Protein AF-A0A3B0ZQN5-F1 (afdb_monomer_lite)

Organism: NCBI:txid652676

pLDDT: mean 80.41, std 14.8, range [33.31, 97.12]

Structure (mmCIF, N/CA/C/O backbone):
data_AF-A0A3B0ZQN5-F1
#
_entry.id   AF-A0A3B0ZQN5-F1
#
loop_
_atom_site.group_PDB
_atom_site.id
_atom_site.type_symbol
_atom_site.label_atom_id
_atom_site.label_alt_id
_atom_site.label_comp_id
_atom_site.label_asym_id
_atom_site.label_entity_id
_atom_site.label_seq_id
_atom_site.pdbx_PDB_ins_code
_atom_site.Cartn_x
_atom_site.Cartn_y
_atom_site.Cartn_z
_atom_site.occupancy
_atom_site.B_iso_or_equiv
_atom_site.auth_seq_id
_atom_site.auth_comp_id
_atom_site.auth_asym_id
_atom_site.auth_atom_id
_atom_site.pdbx_PDB_model_num
ATOM 1 N N . MET A 1 1 ? 55.550 -6.881 -17.709 1.00 43.12 1 MET A N 1
ATOM 2 C CA . MET A 1 1 ? 54.188 -6.331 -17.550 1.00 43.12 1 MET A CA 1
ATOM 3 C C . MET A 1 1 ? 53.700 -6.732 -16.160 1.00 43.12 1 MET A C 1
ATOM 5 O O . MET A 1 1 ? 53.125 -7.794 -15.996 1.00 43.12 1 MET A O 1
ATOM 9 N N . PHE A 1 2 ? 54.070 -5.964 -15.131 1.00 40.38 2 PHE A N 1
ATOM 10 C CA . PHE A 1 2 ? 53.712 -6.246 -13.736 1.00 40.38 2 PHE A CA 1
ATOM 11 C C . PHE A 1 2 ? 52.694 -5.197 -13.296 1.00 40.38 2 PHE A C 1
ATOM 13 O O . PHE A 1 2 ? 53.067 -4.094 -12.903 1.00 40.38 2 PHE A O 1
ATOM 20 N N . PHE A 1 3 ? 51.404 -5.517 -13.395 1.00 42.38 3 PHE A N 1
ATOM 21 C CA . PHE A 1 3 ? 50.399 -4.739 -12.680 1.00 42.38 3 PHE A CA 1
ATOM 22 C C . PHE A 1 3 ? 50.587 -5.014 -11.189 1.00 42.38 3 PHE A C 1
ATOM 24 O O . PHE A 1 3 ? 50.420 -6.138 -10.721 1.00 42.38 3 PHE A O 1
ATOM 31 N N . SER A 1 4 ? 51.015 -3.986 -10.458 1.00 45.53 4 SER A N 1
ATOM 32 C CA . SER A 1 4 ? 51.178 -4.027 -9.008 1.00 45.53 4 SER A CA 1
ATOM 33 C C . SER A 1 4 ? 49.881 -4.515 -8.353 1.00 45.53 4 SER A C 1
ATOM 35 O O . SER A 1 4 ? 48.811 -3.955 -8.594 1.00 45.53 4 SER A O 1
ATOM 37 N N . GLN A 1 5 ? 49.969 -5.546 -7.507 1.00 52.59 5 GLN A N 1
ATOM 38 C CA . GLN A 1 5 ? 48.838 -6.103 -6.746 1.00 52.59 5 GLN A CA 1
ATOM 39 C C . GLN A 1 5 ? 48.071 -5.024 -5.951 1.00 52.59 5 GLN A C 1
ATOM 41 O O . GLN A 1 5 ? 46.869 -5.152 -5.718 1.00 52.59 5 GLN A O 1
ATOM 46 N N . ASN A 1 6 ? 48.735 -3.910 -5.618 1.00 56.12 6 ASN A N 1
ATOM 47 C CA . ASN A 1 6 ? 48.130 -2.752 -4.959 1.00 56.12 6 ASN A CA 1
ATOM 48 C C . ASN A 1 6 ? 47.089 -2.013 -5.813 1.00 56.12 6 ASN A C 1
ATOM 50 O O . ASN A 1 6 ? 46.191 -1.380 -5.259 1.00 56.12 6 ASN A O 1
ATOM 54 N N . THR A 1 7 ? 47.190 -2.056 -7.142 1.00 55.53 7 THR A N 1
ATOM 55 C CA . THR A 1 7 ? 46.259 -1.348 -8.032 1.00 55.53 7 THR A CA 1
ATOM 56 C C . THR A 1 7 ? 44.950 -2.121 -8.170 1.00 55.53 7 THR A C 1
ATOM 58 O O . THR A 1 7 ? 43.877 -1.532 -8.074 1.00 55.53 7 THR A O 1
ATOM 61 N N . VAL A 1 8 ? 45.034 -3.450 -8.285 1.00 57.03 8 VAL A N 1
ATOM 62 C CA . VAL A 1 8 ? 43.869 -4.345 -8.379 1.00 57.03 8 VAL A CA 1
ATOM 63 C C . VAL A 1 8 ? 43.072 -4.337 -7.070 1.00 57.03 8 VAL A C 1
ATOM 65 O O . VAL A 1 8 ? 41.857 -4.157 -7.096 1.00 57.03 8 VAL A O 1
ATOM 68 N N . LEU A 1 9 ? 43.747 -4.409 -5.915 1.00 60.81 9 LEU A N 1
ATOM 69 C CA . LEU A 1 9 ? 43.092 -4.363 -4.601 1.00 60.81 9 LEU A CA 1
ATOM 70 C C . LEU A 1 9 ? 42.333 -3.041 -4.370 1.00 60.81 9 LEU A C 1
ATOM 72 O O . LEU A 1 9 ? 41.221 -3.040 -3.845 1.00 60.81 9 LEU A O 1
ATOM 76 N N . LYS A 1 10 ? 42.901 -1.909 -4.811 1.00 60.94 10 LYS A N 1
ATOM 77 C CA . LYS A 1 10 ? 42.256 -0.587 -4.712 1.00 60.94 10 LYS A CA 1
ATOM 78 C C . LYS A 1 10 ? 41.025 -0.454 -5.611 1.00 60.94 10 LYS A C 1
ATOM 80 O O . LYS A 1 10 ? 40.088 0.248 -5.234 1.00 60.94 10 LYS A O 1
ATOM 85 N N . ILE A 1 11 ? 41.019 -1.106 -6.774 1.00 65.50 11 ILE A N 1
ATOM 86 C CA . ILE A 1 11 ? 39.867 -1.123 -7.687 1.00 65.50 11 ILE A CA 1
ATOM 87 C C . ILE A 1 11 ? 38.734 -1.960 -7.082 1.00 65.50 11 ILE A C 1
ATOM 89 O O . ILE A 1 11 ? 37.617 -1.459 -6.965 1.00 65.50 11 ILE A O 1
ATOM 93 N N . TYR A 1 12 ? 39.031 -3.166 -6.585 1.00 64.19 12 TYR A N 1
ATOM 94 C CA . TYR A 1 12 ? 38.035 -4.011 -5.912 1.00 64.19 12 TYR A CA 1
ATOM 95 C C . TYR A 1 12 ? 37.434 -3.340 -4.672 1.00 64.19 12 TYR A C 1
ATOM 97 O O . TYR A 1 12 ? 36.221 -3.383 -4.481 1.00 64.19 12 TYR A O 1
ATOM 105 N N . LEU A 1 13 ? 38.246 -2.647 -3.865 1.00 67.38 13 LEU A N 1
ATOM 106 C CA . LEU A 1 13 ? 37.753 -1.912 -2.697 1.00 67.38 13 LEU A CA 1
ATOM 107 C C . LEU A 1 13 ? 36.774 -0.792 -3.095 1.00 67.38 13 LEU A C 1
ATOM 109 O O . LEU A 1 13 ? 35.737 -0.622 -2.456 1.00 67.38 13 LEU A O 1
ATOM 113 N N . LYS A 1 14 ? 37.064 -0.053 -4.174 1.00 63.69 14 LYS A N 1
ATOM 114 C CA . LYS A 1 14 ? 36.173 1.000 -4.685 1.00 63.69 14 LYS A CA 1
ATOM 115 C C . LYS A 1 14 ? 34.868 0.435 -5.247 1.00 63.69 14 LYS A C 1
ATOM 117 O O . LYS A 1 14 ? 33.814 0.996 -4.959 1.00 63.69 14 LYS A O 1
ATOM 122 N N . ILE A 1 15 ? 34.922 -0.675 -5.988 1.00 68.31 15 ILE A N 1
ATOM 123 C CA . ILE A 1 15 ? 33.726 -1.343 -6.529 1.00 68.31 15 ILE A CA 1
ATOM 124 C C . ILE A 1 15 ? 32.839 -1.860 -5.389 1.00 68.31 15 ILE A C 1
ATOM 126 O O . ILE A 1 15 ? 31.628 -1.641 -5.415 1.00 68.31 15 ILE A O 1
ATOM 130 N N . SER A 1 16 ? 33.425 -2.463 -4.350 1.00 64.06 16 SER A N 1
ATOM 131 C CA . SER A 1 16 ? 32.676 -2.923 -3.174 1.00 64.06 16 SER A CA 1
ATOM 132 C C . SER A 1 16 ? 32.018 -1.768 -2.414 1.00 64.06 16 SER A C 1
ATOM 134 O O . SER A 1 16 ? 30.848 -1.869 -2.061 1.00 64.06 16 SER A O 1
ATOM 136 N N . ILE A 1 17 ? 32.714 -0.641 -2.219 1.00 65.81 17 ILE A N 1
ATOM 137 C CA . ILE A 1 17 ? 32.149 0.537 -1.535 1.00 65.81 17 ILE A CA 1
ATOM 138 C C . ILE A 1 17 ? 30.995 1.152 -2.340 1.00 65.81 17 ILE A C 1
ATOM 140 O O . ILE A 1 17 ? 29.956 1.477 -1.769 1.00 65.81 17 ILE A O 1
ATOM 144 N N . VAL A 1 18 ? 31.137 1.269 -3.664 1.00 63.28 18 VAL A N 1
ATOM 145 C CA . VAL A 1 18 ? 30.076 1.792 -4.543 1.00 63.28 18 VAL A CA 1
ATOM 146 C C . VAL A 1 18 ? 28.876 0.842 -4.591 1.00 63.28 18 VAL A C 1
ATOM 148 O O . VAL A 1 18 ? 27.738 1.302 -4.543 1.00 63.28 18 VAL A O 1
ATOM 151 N N . SER A 1 19 ? 29.107 -0.473 -4.599 1.00 55.97 19 SER A N 1
ATOM 152 C CA . SER A 1 19 ? 28.039 -1.482 -4.559 1.00 55.97 19 SER A CA 1
ATOM 153 C C . SER A 1 19 ? 27.271 -1.445 -3.235 1.00 55.97 19 SER A C 1
ATOM 155 O O . SER A 1 19 ? 26.044 -1.501 -3.239 1.00 55.97 19 SER A O 1
ATOM 157 N N . ILE A 1 20 ? 27.970 -1.269 -2.106 1.00 60.72 20 ILE A N 1
ATOM 158 C CA . ILE A 1 20 ? 27.355 -1.108 -0.778 1.00 60.72 20 ILE A CA 1
ATOM 159 C C . ILE A 1 20 ? 26.566 0.208 -0.694 1.00 60.72 20 ILE A C 1
ATOM 161 O O . ILE A 1 20 ? 25.449 0.214 -0.184 1.00 60.72 20 ILE A O 1
ATOM 165 N N . LEU A 1 21 ? 27.088 1.311 -1.241 1.00 51.03 21 LEU A N 1
ATOM 166 C CA . LEU A 1 21 ? 26.374 2.594 -1.297 1.00 51.03 21 LEU A CA 1
ATOM 167 C C . LEU A 1 21 ? 25.129 2.538 -2.197 1.00 51.03 21 LEU A C 1
ATOM 169 O O . LEU A 1 21 ? 24.099 3.105 -1.842 1.00 51.03 21 LEU A O 1
ATOM 173 N N . LEU A 1 22 ? 25.179 1.819 -3.322 1.00 49.62 22 LEU A N 1
ATOM 174 C CA . LEU A 1 22 ? 24.021 1.601 -4.202 1.00 49.62 22 LEU A CA 1
ATOM 175 C C . LEU A 1 22 ? 22.976 0.657 -3.577 1.00 49.62 22 LEU A C 1
ATOM 177 O O . LEU A 1 22 ? 21.775 0.859 -3.770 1.00 49.62 22 LEU A O 1
ATOM 181 N N . LEU A 1 23 ? 23.411 -0.326 -2.781 1.00 46.91 23 LEU A N 1
ATOM 182 C CA . LEU A 1 23 ? 22.528 -1.169 -1.966 1.00 46.91 23 LEU A CA 1
ATOM 183 C C . LEU A 1 23 ? 21.839 -0.357 -0.855 1.00 46.91 23 LEU A C 1
ATOM 185 O O . LEU A 1 23 ? 20.637 -0.506 -0.653 1.00 46.91 23 LEU A O 1
ATOM 189 N N . MET A 1 24 ? 22.560 0.555 -0.195 1.00 43.19 24 MET A N 1
ATOM 190 C CA . MET A 1 24 ? 22.013 1.446 0.841 1.00 43.19 24 MET A CA 1
ATOM 191 C C . MET A 1 24 ? 21.061 2.512 0.269 1.00 43.19 24 MET A C 1
ATOM 193 O O . MET A 1 24 ? 20.048 2.834 0.884 1.00 43.19 24 MET A O 1
ATOM 197 N N . ALA A 1 25 ? 21.328 3.029 -0.936 1.00 36.59 25 ALA A N 1
ATOM 198 C CA . ALA A 1 25 ? 20.483 4.034 -1.591 1.00 36.59 25 ALA A CA 1
ATOM 199 C C . ALA A 1 25 ? 19.115 3.491 -2.058 1.00 36.59 25 ALA A C 1
ATOM 201 O O . ALA A 1 25 ? 18.240 4.264 -2.444 1.00 36.59 25 ALA A O 1
ATOM 202 N N . SER A 1 26 ? 18.905 2.172 -2.000 1.00 36.62 26 SER A N 1
ATOM 203 C CA . SER A 1 26 ? 17.643 1.527 -2.385 1.00 36.62 26 SER A CA 1
ATOM 204 C C . SER A 1 26 ? 16.565 1.552 -1.286 1.00 36.62 26 SER A C 1
ATOM 206 O O . SER A 1 26 ? 15.461 1.068 -1.525 1.00 36.62 26 SER A O 1
ATOM 208 N N . PHE A 1 27 ? 16.850 2.127 -0.108 1.00 38.12 27 PHE A N 1
ATOM 209 C CA . PHE A 1 27 ? 15.916 2.190 1.031 1.00 38.12 27 PHE A CA 1
ATOM 210 C C . PHE A 1 27 ? 15.142 3.510 1.168 1.00 38.12 27 PHE A C 1
ATOM 212 O O . PHE A 1 27 ? 14.376 3.684 2.111 1.00 38.12 27 PHE A O 1
ATOM 219 N N . SER A 1 28 ? 15.273 4.440 0.221 1.00 33.31 28 SER A N 1
ATOM 220 C CA . SER A 1 28 ? 14.533 5.707 0.258 1.00 33.31 28 SER A CA 1
ATOM 221 C C . SER A 1 28 ? 13.136 5.573 -0.368 1.00 33.31 28 SER A C 1
ATOM 223 O O . SER A 1 28 ? 12.839 6.118 -1.423 1.00 33.31 28 SER A O 1
ATOM 225 N N . ASN A 1 29 ? 12.259 4.831 0.303 1.00 42.41 29 ASN A N 1
ATOM 226 C CA . ASN A 1 29 ? 10.873 5.265 0.457 1.00 42.41 29 ASN A CA 1
ATOM 227 C C . ASN A 1 29 ? 10.776 5.658 1.929 1.00 42.41 29 ASN A C 1
ATOM 229 O O . ASN A 1 29 ? 10.459 4.818 2.768 1.00 42.41 29 ASN A O 1
ATOM 233 N N . ALA A 1 30 ? 11.185 6.889 2.250 1.00 44.41 30 ALA A N 1
ATOM 234 C CA . ALA A 1 30 ? 11.172 7.386 3.620 1.00 44.41 30 ALA A CA 1
ATOM 235 C C . ALA A 1 30 ? 9.722 7.407 4.110 1.00 44.41 30 ALA A C 1
ATOM 237 O O . ALA A 1 30 ? 8.916 8.259 3.743 1.00 44.41 30 ALA A O 1
ATOM 238 N N . ASN A 1 31 ? 9.374 6.384 4.873 1.00 60.84 31 ASN A N 1
ATOM 239 C CA . ASN A 1 31 ? 8.107 6.272 5.553 1.00 60.84 31 ASN A CA 1
ATOM 240 C C . ASN A 1 31 ? 8.275 7.101 6.834 1.00 60.84 31 ASN A C 1
ATOM 242 O O . ASN A 1 31 ? 8.694 6.542 7.842 1.00 60.84 31 ASN A O 1
ATOM 246 N N . GLU A 1 32 ? 8.030 8.421 6.800 1.00 67.50 32 GLU A N 1
ATOM 247 C CA . GLU A 1 32 ? 8.352 9.332 7.931 1.00 67.50 32 GLU A CA 1
ATOM 248 C C . GLU A 1 32 ? 7.641 8.942 9.244 1.00 67.50 32 GLU A C 1
ATOM 250 O O . GLU A 1 32 ? 7.997 9.392 10.327 1.00 67.50 32 GLU A O 1
ATOM 255 N N . CYS A 1 33 ? 6.647 8.052 9.188 1.00 74.31 33 CYS A N 1
ATOM 256 C CA . CYS A 1 33 ? 6.102 7.428 10.388 1.00 74.31 33 CYS A CA 1
ATOM 257 C C . CYS A 1 33 ? 7.109 6.562 11.146 1.00 74.31 33 CYS A C 1
ATOM 259 O O . CYS A 1 33 ? 7.104 6.571 12.373 1.00 74.31 33 CYS A O 1
ATOM 261 N N . LEU A 1 34 ? 7.956 5.806 10.439 1.00 71.19 34 LEU A N 1
ATOM 262 C CA . LEU A 1 34 ? 8.992 4.994 11.073 1.00 71.19 34 LEU A CA 1
ATOM 263 C C . LEU A 1 34 ? 10.038 5.868 11.764 1.00 71.19 34 LEU A C 1
ATOM 265 O O . LEU A 1 34 ? 10.639 5.397 12.714 1.00 71.19 34 LEU A O 1
ATOM 269 N N . ASP A 1 35 ? 10.193 7.135 11.372 1.00 77.81 35 ASP A N 1
ATOM 270 C CA . ASP A 1 35 ? 11.075 8.079 12.070 1.00 77.81 35 ASP A CA 1
ATOM 271 C C . ASP A 1 35 ? 10.490 8.543 13.419 1.00 77.81 35 ASP A C 1
ATOM 273 O O . ASP A 1 35 ? 11.224 8.978 14.306 1.00 77.81 35 ASP A O 1
ATOM 277 N N . LEU A 1 36 ? 9.167 8.436 13.603 1.00 81.75 36 LEU A N 1
ATOM 278 C CA . LEU A 1 36 ? 8.490 8.681 14.885 1.00 81.75 36 LEU A CA 1
ATOM 279 C C . LEU A 1 36 ? 8.435 7.441 15.783 1.00 81.75 36 LEU A C 1
ATOM 281 O O . LEU A 1 36 ? 8.027 7.533 16.945 1.00 81.75 36 LEU A O 1
ATOM 285 N N . LEU A 1 37 ? 8.815 6.284 15.246 1.00 84.94 37 LEU A N 1
ATOM 286 C CA . LEU A 1 37 ? 8.882 5.014 15.952 1.00 84.94 37 LEU A CA 1
ATOM 287 C C . LEU A 1 37 ? 10.358 4.608 16.115 1.00 84.94 37 LEU A C 1
ATOM 289 O O . LEU A 1 37 ? 11.229 5.092 15.398 1.00 84.94 37 LEU A O 1
ATOM 293 N N . PRO A 1 38 ? 10.697 3.732 17.070 1.00 86.06 38 PRO A N 1
ATOM 294 C CA . PRO A 1 38 ? 12.024 3.126 17.093 1.00 86.06 38 PRO A CA 1
ATOM 295 C C . PRO A 1 38 ? 12.345 2.412 15.771 1.00 86.06 38 PRO A C 1
ATOM 297 O O . PRO A 1 38 ? 11.465 1.800 15.166 1.00 86.06 38 PRO A O 1
ATOM 300 N N . TYR A 1 39 ? 13.606 2.439 15.339 1.00 83.38 39 TYR A N 1
ATOM 301 C CA . TYR A 1 39 ? 14.029 1.882 14.044 1.00 83.38 39 TYR A CA 1
ATOM 302 C C . TYR A 1 39 ? 13.803 0.365 13.905 1.00 83.38 39 TYR A C 1
ATOM 304 O O . TYR A 1 39 ? 13.710 -0.148 12.793 1.00 83.38 39 TYR A O 1
ATOM 312 N N . ASP A 1 40 ? 13.735 -0.359 15.022 1.00 85.19 40 ASP A N 1
ATOM 313 C CA . ASP A 1 40 ? 13.490 -1.802 15.097 1.00 85.19 40 ASP A CA 1
ATOM 314 C C . ASP A 1 40 ? 11.992 -2.148 15.158 1.00 85.19 40 ASP A C 1
ATOM 316 O O . ASP A 1 40 ? 11.622 -3.309 15.328 1.00 85.19 40 ASP A O 1
ATOM 320 N N . THR A 1 41 ? 11.121 -1.146 15.022 1.00 87.81 41 THR A N 1
ATOM 321 C CA . THR A 1 41 ? 9.675 -1.324 15.117 1.00 87.81 41 THR A CA 1
ATOM 322 C C . THR A 1 41 ? 9.129 -2.117 13.934 1.00 87.81 41 THR A C 1
ATOM 324 O O . THR A 1 41 ? 9.296 -1.739 12.774 1.00 87.81 41 THR A O 1
ATOM 327 N N . VAL A 1 42 ? 8.391 -3.185 14.231 1.00 88.31 42 VAL A N 1
ATOM 328 C CA . VAL A 1 42 ? 7.742 -4.046 13.232 1.00 88.31 42 VAL A CA 1
ATOM 329 C C . VAL A 1 42 ? 6.231 -4.073 13.417 1.00 88.31 42 VAL A C 1
ATOM 331 O O . VAL A 1 42 ? 5.728 -3.939 14.533 1.00 88.31 42 VAL A O 1
ATOM 334 N N . ALA A 1 43 ? 5.491 -4.243 12.319 1.00 87.88 43 ALA A N 1
ATOM 335 C CA . ALA A 1 43 ? 4.043 -4.416 12.376 1.00 87.88 43 ALA A CA 1
ATOM 336 C C . ALA A 1 43 ? 3.699 -5.702 13.146 1.00 87.88 43 ALA A C 1
ATOM 338 O O . ALA A 1 43 ? 4.220 -6.775 12.841 1.00 87.88 43 ALA A O 1
ATOM 339 N N . ASN A 1 44 ? 2.817 -5.592 14.138 1.00 88.88 44 ASN A N 1
ATOM 340 C CA . ASN A 1 44 ? 2.344 -6.710 14.942 1.00 88.88 44 ASN A CA 1
ATOM 341 C C . ASN A 1 44 ? 0.901 -7.055 14.542 1.00 88.88 44 ASN A C 1
ATOM 343 O O . ASN A 1 44 ? -0.059 -6.414 14.976 1.00 88.88 44 ASN A O 1
ATOM 347 N N . GLY A 1 45 ? 0.766 -8.070 13.688 1.00 84.50 45 GLY A N 1
ATOM 348 C CA . GLY A 1 45 ? -0.516 -8.526 13.156 1.00 84.50 45 GLY A CA 1
ATOM 349 C C . GLY A 1 45 ? -1.070 -7.647 12.031 1.00 84.50 45 GLY A C 1
ATOM 350 O O . GLY A 1 45 ? -0.378 -6.797 11.470 1.00 84.50 45 GLY A O 1
ATOM 351 N N . HIS A 1 46 ? -2.335 -7.883 11.687 1.00 82.88 46 HIS A N 1
ATOM 352 C CA . HIS A 1 46 ? -3.046 -7.156 10.635 1.00 82.88 46 HIS A CA 1
ATOM 353 C C . HIS A 1 46 ? -3.810 -5.948 11.183 1.00 82.88 46 HIS A C 1
ATOM 355 O O . HIS A 1 46 ? -4.087 -5.862 12.384 1.00 82.88 46 HIS A O 1
ATOM 361 N N . SER A 1 47 ? -4.218 -5.052 10.284 1.00 84.31 47 SER A N 1
ATOM 362 C CA . SER A 1 47 ? -5.098 -3.942 10.631 1.00 84.31 47 SER A CA 1
ATOM 363 C C . SER A 1 47 ? -6.416 -4.427 11.247 1.00 84.31 47 SER A C 1
ATOM 365 O O . SER A 1 47 ? -7.013 -5.392 10.763 1.00 84.31 47 SER A O 1
ATOM 367 N N . LYS A 1 48 ? -6.904 -3.718 12.263 1.00 85.31 48 LYS A N 1
ATOM 368 C CA . LYS A 1 48 ? -8.169 -3.999 12.959 1.00 85.31 48 LYS A CA 1
ATOM 369 C C . LYS A 1 48 ? -8.930 -2.719 13.255 1.00 85.31 48 LYS A C 1
ATOM 371 O O . LYS A 1 48 ? -8.343 -1.642 13.264 1.00 85.31 48 LYS A O 1
ATOM 376 N N . ILE A 1 49 ? -10.213 -2.831 13.570 1.00 86.12 49 ILE A N 1
ATOM 377 C CA . ILE A 1 49 ? -10.956 -1.693 14.110 1.00 86.12 49 ILE A CA 1
ATOM 378 C C . ILE A 1 49 ? -10.592 -1.501 15.577 1.00 86.12 49 ILE A C 1
ATOM 380 O O . ILE A 1 49 ? -10.566 -2.457 16.353 1.00 86.12 49 ILE A O 1
ATOM 384 N N . CYS A 1 50 ? -10.326 -0.261 15.967 1.00 86.69 50 CYS A N 1
ATOM 385 C CA . CYS A 1 50 ? -10.192 0.107 17.366 1.00 86.69 50 CYS A CA 1
ATOM 386 C C . CYS A 1 50 ? -10.888 1.436 17.664 1.00 86.69 50 CYS A C 1
ATOM 388 O O . CYS A 1 50 ? -11.168 2.232 16.765 1.00 86.69 50 CYS A O 1
ATOM 390 N N . GLN A 1 51 ? -11.180 1.657 18.942 1.00 89.06 51 GLN A N 1
ATOM 391 C CA . GLN A 1 51 ? -11.731 2.909 19.442 1.00 89.06 51 GLN A CA 1
ATOM 392 C C . GLN A 1 51 ? -10.626 3.758 20.066 1.00 89.06 51 GLN A C 1
ATOM 394 O O . GLN A 1 51 ? -9.724 3.229 20.717 1.00 89.06 51 GLN A O 1
ATOM 399 N N . SER A 1 52 ? -10.688 5.071 19.861 1.00 88.56 52 SER A N 1
ATOM 400 C CA . SER A 1 52 ? -9.797 6.018 20.527 1.00 88.56 52 SER A CA 1
ATOM 401 C C . SER A 1 52 ? -10.474 7.370 20.713 1.00 88.56 52 SER A C 1
ATOM 403 O O . SER A 1 52 ? -11.214 7.841 19.846 1.00 88.56 52 SER A O 1
ATOM 405 N N . SER A 1 53 ? -10.165 8.013 21.837 1.00 89.25 53 SER A N 1
ATOM 406 C CA . SER A 1 53 ? -10.608 9.360 22.193 1.00 89.25 53 SER A CA 1
ATOM 407 C C . SER A 1 53 ? -9.460 10.370 22.236 1.00 89.25 53 SER A C 1
ATOM 409 O O . SER A 1 53 ? -9.541 11.347 22.978 1.00 89.25 53 SER A O 1
ATOM 411 N N . PHE A 1 54 ? -8.382 10.163 21.464 1.00 86.44 54 PHE A N 1
ATOM 412 C CA . PHE A 1 54 ? -7.202 11.046 21.489 1.00 86.44 54 PHE A CA 1
ATOM 413 C C . PHE A 1 54 ? -7.524 12.525 21.196 1.00 86.44 54 PHE A C 1
ATOM 415 O O . PHE A 1 54 ? -6.785 13.413 21.606 1.00 86.44 54 PHE A O 1
ATOM 422 N N . ASN A 1 55 ? -8.624 12.793 20.487 1.00 85.00 55 ASN A N 1
ATOM 423 C CA . ASN A 1 55 ? -9.120 14.132 20.159 1.00 85.00 55 ASN A CA 1
ATOM 424 C C . ASN A 1 55 ? -10.293 14.584 21.055 1.00 85.00 55 ASN A C 1
ATOM 426 O O . ASN A 1 55 ? -11.018 15.506 20.692 1.00 85.00 55 ASN A O 1
ATOM 430 N N . GLY A 1 56 ? -10.526 13.910 22.185 1.00 84.62 56 GLY A N 1
ATOM 431 C CA . GLY A 1 56 ? -11.632 14.186 23.106 1.00 84.62 56 GLY A CA 1
ATOM 432 C C . GLY A 1 56 ? -12.978 13.566 22.712 1.00 84.62 56 GLY A C 1
ATOM 433 O O . GLY A 1 56 ? -13.925 13.651 23.488 1.00 84.62 56 GLY A O 1
ATOM 434 N N . MET A 1 57 ? -13.081 12.908 21.551 1.00 86.00 57 MET A N 1
ATOM 435 C CA . MET A 1 57 ? -14.294 12.213 21.106 1.00 86.00 57 MET A CA 1
ATOM 436 C C . MET A 1 57 ? -13.996 10.749 20.801 1.00 86.00 57 MET A C 1
ATOM 438 O O . MET A 1 57 ? -13.080 10.453 20.034 1.00 86.00 57 MET A O 1
ATOM 442 N N . ASN A 1 58 ? -14.800 9.831 21.339 1.00 86.69 58 ASN A N 1
ATOM 443 C CA . ASN A 1 58 ? -14.625 8.412 21.049 1.00 86.69 58 ASN A CA 1
ATOM 444 C C . ASN A 1 58 ? -15.025 8.105 19.596 1.00 86.69 58 ASN A C 1
ATOM 446 O O . ASN A 1 58 ? -16.193 8.225 19.228 1.00 86.69 58 ASN A O 1
ATOM 450 N N . ASN A 1 59 ? -14.050 7.738 18.766 1.00 86.19 59 ASN A N 1
ATOM 451 C CA . ASN A 1 59 ? -14.237 7.432 17.349 1.00 86.19 59 ASN A CA 1
ATOM 452 C C . ASN A 1 59 ? -13.672 6.046 17.020 1.00 86.19 59 ASN A C 1
ATOM 454 O O . ASN A 1 59 ? -12.742 5.577 17.677 1.00 86.19 59 ASN A O 1
ATOM 458 N N . HIS A 1 60 ? -14.198 5.429 15.960 1.00 86.06 60 HIS A N 1
ATOM 459 C CA . HIS A 1 60 ? -13.630 4.215 15.377 1.00 86.06 60 HIS A CA 1
ATOM 460 C C . HIS A 1 60 ? -12.552 4.560 14.348 1.00 86.06 60 HIS A C 1
ATOM 462 O O . HIS A 1 60 ? -12.715 5.476 13.536 1.00 86.06 60 HIS A O 1
ATOM 468 N N . TYR A 1 61 ? -11.471 3.790 14.374 1.00 88.00 61 TYR A N 1
ATOM 469 C CA . TYR A 1 61 ? -10.332 3.902 13.473 1.00 88.00 61 TYR A CA 1
ATOM 470 C C . TYR A 1 61 ? -9.979 2.522 12.922 1.00 88.00 61 TYR A C 1
ATOM 472 O O . TYR A 1 61 ? -10.203 1.511 13.588 1.00 88.00 61 TYR A O 1
ATOM 480 N N . SER A 1 62 ? -9.384 2.487 11.731 1.00 88.38 62 SER A N 1
ATOM 481 C CA . SER A 1 62 ? -8.549 1.355 11.331 1.00 88.38 62 SER A CA 1
ATOM 482 C C . SER A 1 62 ? -7.200 1.518 12.017 1.00 88.38 62 SER A C 1
ATOM 484 O O . SER A 1 62 ? -6.642 2.613 12.036 1.00 88.38 62 SER A O 1
ATOM 486 N N . CYS A 1 63 ? -6.708 0.465 12.650 1.00 89.81 63 CYS A N 1
ATOM 487 C CA . CYS A 1 63 ? -5.588 0.524 13.572 1.00 89.81 63 CYS A CA 1
ATOM 488 C C . CYS A 1 63 ? -4.569 -0.541 13.204 1.00 89.81 63 CYS A C 1
ATOM 490 O O . CYS A 1 63 ? -4.920 -1.714 13.072 1.00 89.81 63 CYS A O 1
ATOM 492 N N . GLN A 1 64 ? -3.312 -0.128 13.083 1.00 91.25 64 GLN A N 1
ATOM 493 C CA . GLN A 1 64 ? -2.177 -1.033 12.965 1.00 91.25 64 GLN A CA 1
ATOM 494 C C . GLN A 1 64 ? -1.371 -0.952 14.254 1.00 91.25 64 GLN A C 1
ATOM 496 O O . GLN A 1 64 ? -0.920 0.130 14.642 1.00 91.25 64 GLN A O 1
ATOM 501 N N . ASP A 1 65 ? -1.199 -2.099 14.904 1.00 92.25 65 ASP A N 1
ATOM 502 C CA . ASP A 1 65 ? -0.300 -2.211 16.043 1.00 92.25 65 ASP A CA 1
ATOM 503 C C . ASP A 1 65 ? 1.116 -2.516 15.530 1.00 92.25 65 ASP A C 1
ATOM 505 O O . ASP A 1 65 ? 1.302 -3.241 14.547 1.00 92.25 65 ASP A O 1
ATOM 509 N N . TYR A 1 66 ? 2.108 -1.948 16.201 1.00 92.38 66 TYR A N 1
ATOM 510 C CA . TYR A 1 66 ? 3.527 -2.193 15.995 1.00 92.38 66 TYR A CA 1
ATOM 511 C C . TYR A 1 66 ? 4.208 -2.476 17.329 1.00 92.38 66 TYR A C 1
ATOM 513 O O . TYR A 1 66 ? 3.687 -2.132 18.394 1.00 92.38 66 TYR A O 1
ATOM 521 N N . GLN A 1 67 ? 5.388 -3.082 17.272 1.00 92.00 67 GLN A N 1
ATOM 522 C CA . GLN A 1 67 ? 6.153 -3.447 18.453 1.00 92.00 67 GLN A CA 1
ATOM 523 C C . GLN A 1 67 ? 7.651 -3.207 18.250 1.00 92.00 67 GLN A C 1
ATOM 525 O O . GLN A 1 67 ? 8.189 -3.529 17.194 1.00 92.00 67 GLN A O 1
ATOM 530 N N . SER A 1 68 ? 8.294 -2.669 19.288 1.00 90.81 68 SER A N 1
ATOM 531 C CA . SER A 1 68 ? 9.749 -2.576 19.460 1.00 90.81 68 SER A CA 1
ATOM 532 C C . SER A 1 68 ? 10.061 -2.952 20.914 1.00 90.81 68 SER A C 1
ATOM 534 O O . SER A 1 68 ? 9.562 -2.323 21.856 1.00 90.81 68 SER A O 1
ATOM 536 N N . GLY A 1 69 ? 10.792 -4.054 21.105 1.00 88.19 69 GLY A N 1
ATOM 537 C CA . GLY A 1 69 ? 10.958 -4.696 22.415 1.00 88.19 69 GLY A CA 1
ATOM 538 C C . GLY A 1 69 ? 9.616 -4.980 23.112 1.00 88.19 69 GLY A C 1
ATOM 539 O O . GLY A 1 69 ? 8.710 -5.578 22.527 1.00 88.19 69 GLY A O 1
ATOM 540 N N . ASP A 1 70 ? 9.475 -4.508 24.354 1.00 86.38 70 ASP A N 1
ATOM 541 C CA . ASP A 1 70 ? 8.246 -4.626 25.160 1.00 86.38 70 ASP A CA 1
ATOM 542 C C . ASP A 1 70 ? 7.258 -3.465 24.951 1.00 86.38 70 ASP A C 1
ATOM 544 O O . ASP A 1 70 ? 6.164 -3.448 25.521 1.00 86.38 70 ASP A O 1
ATOM 548 N N . THR A 1 71 ? 7.630 -2.464 24.149 1.00 88.75 71 THR A N 1
ATOM 549 C CA . THR A 1 71 ? 6.772 -1.308 23.883 1.00 88.75 71 THR A CA 1
ATOM 550 C C . THR A 1 71 ? 5.915 -1.565 22.655 1.00 88.75 71 THR A C 1
ATOM 552 O O . THR A 1 71 ? 6.401 -1.987 21.603 1.00 88.75 71 THR A O 1
ATOM 555 N N . ARG A 1 72 ? 4.621 -1.265 22.775 1.00 94.56 72 ARG A N 1
ATOM 556 C CA . ARG A 1 72 ? 3.681 -1.328 21.658 1.00 94.56 72 ARG A CA 1
ATOM 557 C C . ARG A 1 72 ? 3.339 0.072 21.185 1.00 94.56 72 ARG A C 1
ATOM 559 O O . ARG A 1 72 ? 3.264 1.013 21.970 1.00 94.56 72 ARG A O 1
ATOM 566 N N . TYR A 1 73 ? 3.085 0.194 19.898 1.00 93.69 73 TYR A N 1
ATOM 567 C CA . TYR A 1 73 ? 2.642 1.424 19.266 1.00 93.69 73 TYR A CA 1
ATOM 568 C C . TYR A 1 73 ? 1.384 1.123 18.477 1.00 93.69 73 TYR A C 1
ATOM 570 O O . TYR A 1 73 ? 1.250 0.052 17.895 1.00 93.69 73 TYR A O 1
ATOM 578 N N . ARG A 1 74 ? 0.457 2.066 18.452 1.00 93.56 74 ARG A N 1
ATOM 579 C CA . ARG A 1 74 ? -0.775 1.969 17.691 1.00 93.56 74 ARG A CA 1
ATOM 580 C C . ARG A 1 74 ? -0.891 3.176 16.791 1.00 93.56 74 ARG A C 1
ATOM 582 O O . ARG A 1 74 ? -0.934 4.312 17.260 1.00 93.56 74 ARG A O 1
ATOM 589 N N . VAL A 1 75 ? -0.974 2.911 15.499 1.00 92.00 75 VAL A N 1
ATOM 590 C CA . VAL A 1 75 ? -1.210 3.933 14.487 1.00 92.00 75 VAL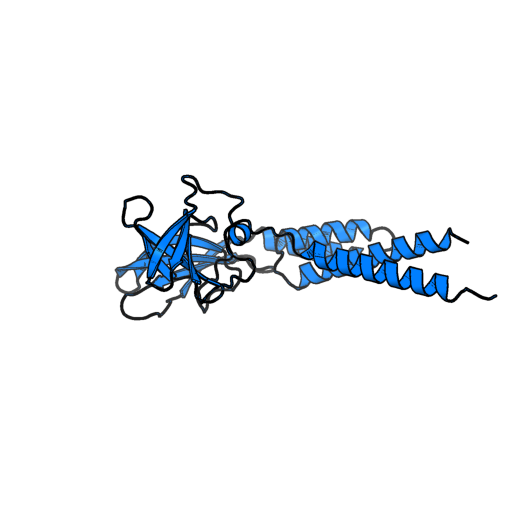 A CA 1
ATOM 591 C C . VAL A 1 75 ? -2.679 3.898 14.102 1.00 92.00 75 VAL A C 1
ATOM 593 O O . VAL A 1 75 ? -3.208 2.841 13.756 1.00 92.00 75 VAL A O 1
ATOM 596 N N . LEU A 1 76 ? -3.333 5.055 14.178 1.00 90.69 76 LEU A N 1
ATOM 597 C CA . LEU A 1 76 ? -4.751 5.224 13.887 1.00 90.69 76 LEU A CA 1
ATOM 598 C C . LEU A 1 76 ? -4.952 5.822 12.499 1.00 90.69 76 LEU A C 1
ATOM 600 O O . LEU A 1 76 ? -4.376 6.860 12.180 1.00 90.69 76 LEU A O 1
ATOM 604 N N . TYR A 1 7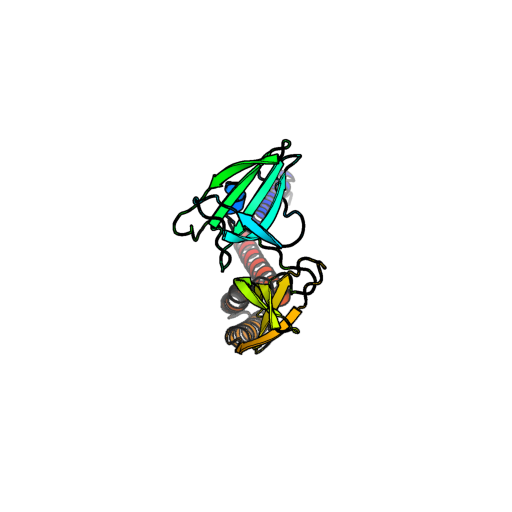7 ? -5.844 5.232 11.715 1.00 87.62 77 TYR A N 1
ATOM 605 C CA . TYR A 1 77 ? -6.236 5.678 10.383 1.00 87.62 77 TYR A CA 1
ATOM 606 C C . TYR A 1 77 ? -7.741 5.937 10.342 1.00 87.62 77 TYR A C 1
ATOM 608 O O . TYR A 1 77 ? -8.543 5.187 10.899 1.00 87.62 77 TYR A O 1
ATOM 616 N N . ARG A 1 78 ? -8.139 7.001 9.643 1.00 83.38 78 ARG A N 1
ATOM 617 C CA . ARG A 1 78 ? -9.546 7.353 9.398 1.00 83.38 78 ARG A CA 1
ATOM 618 C C . ARG A 1 78 ? -9.714 7.672 7.919 1.00 83.38 78 ARG A C 1
ATOM 620 O O . ARG A 1 78 ? -9.811 8.835 7.535 1.00 83.38 78 ARG A O 1
ATOM 627 N N . GLY A 1 79 ? -9.651 6.619 7.111 1.00 75.94 79 GLY A N 1
ATOM 628 C CA . GLY A 1 79 ? -9.586 6.697 5.655 1.00 75.94 79 GLY A CA 1
ATOM 629 C C . GLY A 1 79 ? -8.204 7.052 5.108 1.00 75.94 79 GLY A C 1
ATOM 630 O O . GLY A 1 79 ? -7.443 7.813 5.709 1.00 75.94 79 GLY A O 1
ATOM 631 N N . GLY A 1 80 ? -7.885 6.465 3.957 1.00 79.69 80 GLY A N 1
ATOM 632 C CA . GLY A 1 80 ? -6.576 6.566 3.322 1.00 79.69 80 GLY A CA 1
ATOM 633 C C . GLY A 1 80 ? -5.447 5.881 4.100 1.00 79.69 80 GLY A C 1
ATOM 634 O O . GLY A 1 80 ? -5.666 5.118 5.044 1.00 79.69 80 GLY A O 1
ATOM 635 N N . VAL A 1 81 ? -4.221 6.209 3.686 1.00 78.12 81 VAL A N 1
ATOM 636 C CA . VAL A 1 81 ? -2.949 5.705 4.242 1.00 78.12 81 VAL A CA 1
ATOM 637 C C . VAL A 1 81 ? -2.249 6.709 5.165 1.00 78.12 81 VAL A C 1
ATOM 639 O O . VAL A 1 81 ? -1.122 6.478 5.591 1.00 78.12 81 VAL A O 1
ATOM 642 N N . ILE A 1 82 ? -2.894 7.845 5.450 1.00 85.31 82 ILE A N 1
ATOM 643 C CA . ILE A 1 82 ? -2.331 8.915 6.279 1.00 85.31 82 ILE A CA 1
ATOM 644 C C . ILE A 1 82 ? -2.792 8.699 7.725 1.00 85.31 82 ILE A C 1
ATOM 646 O O . ILE A 1 82 ? -4.003 8.765 7.985 1.00 85.31 82 ILE A O 1
ATOM 650 N N . PRO A 1 83 ? -1.870 8.481 8.675 1.00 88.25 83 PRO A N 1
ATOM 651 C CA . PRO A 1 83 ? -2.183 8.396 10.088 1.00 88.25 83 PRO A CA 1
ATOM 652 C C . PRO A 1 83 ? -2.864 9.660 10.608 1.00 88.25 83 PRO A C 1
ATOM 654 O O . PRO A 1 83 ? -2.528 10.788 10.243 1.00 88.25 83 PRO A O 1
ATOM 657 N N . LYS A 1 84 ? -3.818 9.460 11.510 1.00 89.12 84 LYS A N 1
ATOM 658 C CA . LYS A 1 84 ? -4.483 10.508 12.291 1.00 89.12 84 LYS A CA 1
ATOM 659 C C . LYS A 1 84 ? -3.872 10.667 13.670 1.00 89.12 84 LYS A C 1
ATOM 661 O O . LYS A 1 84 ? -3.889 11.770 14.205 1.00 89.12 84 LYS A O 1
ATOM 666 N N . ALA A 1 85 ? -3.335 9.584 14.221 1.00 91.06 85 ALA A N 1
ATOM 667 C CA . ALA A 1 85 ? -2.562 9.625 15.447 1.00 91.06 85 ALA A CA 1
ATOM 668 C C . ALA A 1 85 ? -1.609 8.434 15.551 1.00 91.06 85 ALA A C 1
ATOM 670 O O . ALA A 1 85 ? -1.846 7.378 14.959 1.00 91.06 85 ALA A O 1
ATOM 671 N N . ILE A 1 86 ? -0.564 8.612 16.352 1.00 91.94 86 ILE A N 1
ATOM 672 C CA . ILE A 1 86 ? 0.332 7.556 16.812 1.00 91.94 86 ILE A CA 1
ATOM 673 C C . ILE A 1 86 ? 0.309 7.575 18.333 1.00 91.94 86 ILE A C 1
ATOM 675 O O . ILE A 1 86 ? 0.590 8.600 18.957 1.00 91.94 86 ILE A O 1
ATOM 679 N N . ILE A 1 87 ? -0.031 6.436 18.918 1.00 93.31 87 ILE A N 1
ATOM 680 C CA . ILE A 1 87 ? -0.154 6.244 20.357 1.00 93.31 87 ILE A CA 1
ATOM 681 C C . ILE A 1 87 ? 0.888 5.218 20.782 1.00 93.31 87 ILE A C 1
ATOM 683 O O . ILE A 1 87 ? 0.963 4.129 20.219 1.00 93.31 87 ILE A O 1
ATOM 687 N N . LYS A 1 88 ? 1.688 5.550 21.786 1.00 94.00 88 LYS A N 1
ATOM 688 C CA . LYS A 1 88 ? 2.530 4.594 22.496 1.00 94.00 88 LYS A CA 1
ATOM 689 C C . LYS A 1 88 ? 1.695 3.926 23.582 1.00 94.00 88 LYS A C 1
ATOM 691 O O . LYS A 1 88 ? 1.046 4.610 24.367 1.00 94.00 88 LYS A O 1
ATOM 696 N N . ILE A 1 89 ? 1.736 2.605 23.632 1.00 93.38 89 ILE A N 1
ATOM 697 C CA . ILE A 1 89 ? 1.123 1.787 24.674 1.00 93.38 89 ILE A CA 1
ATOM 698 C C . ILE A 1 89 ? 2.269 1.230 25.519 1.00 93.38 89 ILE A C 1
ATOM 700 O O . ILE A 1 89 ? 3.030 0.365 25.074 1.00 93.38 89 ILE A O 1
ATOM 704 N N . ASN A 1 90 ? 2.417 1.770 26.726 1.00 88.00 90 ASN A N 1
ATOM 705 C CA . ASN A 1 90 ? 3.456 1.361 27.665 1.00 88.00 90 ASN A CA 1
ATOM 706 C C . ASN A 1 90 ? 3.183 -0.064 28.208 1.00 88.00 90 ASN A C 1
ATOM 708 O O . ASN A 1 90 ? 2.067 -0.578 28.072 1.00 88.00 90 ASN A O 1
ATOM 712 N N . PRO A 1 91 ? 4.174 -0.723 28.841 1.00 88.31 91 PRO A N 1
ATOM 713 C CA . PRO A 1 91 ? 4.002 -2.068 29.404 1.00 88.31 91 PRO A CA 1
ATOM 714 C C . PRO A 1 91 ? 2.889 -2.180 30.459 1.00 88.31 91 PRO A C 1
ATOM 716 O O . PRO A 1 91 ? 2.273 -3.232 30.601 1.00 88.31 91 PRO A O 1
ATOM 719 N N . ASP A 1 92 ? 2.589 -1.087 31.162 1.00 90.31 92 ASP A N 1
ATOM 720 C CA . ASP A 1 92 ? 1.483 -0.970 32.122 1.00 90.31 92 ASP A CA 1
ATOM 721 C C . ASP A 1 92 ? 0.110 -0.729 31.457 1.00 90.31 92 ASP A C 1
ATOM 723 O O . ASP A 1 92 ? -0.888 -0.523 32.145 1.00 90.31 92 ASP A O 1
ATOM 727 N N . ASN A 1 93 ? 0.048 -0.776 30.122 1.00 88.00 93 ASN A N 1
ATOM 728 C CA . ASN A 1 93 ? -1.099 -0.433 29.279 1.00 88.00 93 ASN A CA 1
ATOM 729 C C . ASN A 1 93 ? -1.543 1.035 29.347 1.00 88.00 93 ASN A C 1
ATOM 731 O O . ASN A 1 93 ? -2.603 1.362 28.812 1.00 88.00 93 ASN A O 1
ATOM 735 N N . SER A 1 94 ? -0.751 1.933 29.941 1.00 89.75 94 SER A N 1
ATOM 736 C CA . SER A 1 94 ? -1.013 3.364 29.808 1.00 89.75 94 SER A CA 1
ATOM 737 C C . SER A 1 94 ? -0.768 3.819 28.367 1.00 89.75 94 SER A C 1
ATOM 739 O O . SER A 1 94 ? 0.189 3.397 27.707 1.00 89.75 94 SER A O 1
ATOM 741 N N . GLU A 1 95 ? -1.655 4.677 27.867 1.00 91.44 95 GLU A N 1
ATOM 742 C CA . GLU A 1 95 ? -1.571 5.235 26.520 1.00 91.44 95 GLU A CA 1
ATOM 743 C C . GLU A 1 95 ? -0.964 6.642 26.559 1.00 91.44 95 GLU A C 1
ATOM 745 O O . GLU A 1 95 ? -1.378 7.499 27.339 1.00 91.44 95 GLU A O 1
ATOM 750 N N . GLN A 1 96 ? 0.006 6.895 25.682 1.00 92.12 96 GLN A N 1
ATOM 751 C CA . GLN A 1 96 ? 0.630 8.199 25.487 1.00 92.12 96 GLN A CA 1
ATOM 752 C C . GLN A 1 96 ? 0.530 8.598 24.015 1.00 92.12 96 GLN A C 1
ATOM 754 O O . GLN A 1 96 ? 1.010 7.892 23.130 1.00 92.12 96 GLN A O 1
ATOM 759 N N . LEU A 1 97 ? -0.049 9.766 23.742 1.00 91.38 97 LEU A N 1
ATOM 760 C CA . LEU A 1 97 ? -0.080 10.326 22.396 1.00 91.38 97 LEU A CA 1
ATOM 761 C C . LEU A 1 97 ? 1.325 10.798 21.988 1.00 91.38 97 LEU A C 1
ATOM 763 O O . LEU A 1 97 ? 1.898 11.661 22.650 1.00 91.38 97 LEU A O 1
ATOM 767 N N . LEU A 1 98 ? 1.867 10.247 20.901 1.00 89.25 98 LEU A N 1
ATOM 768 C CA . LEU A 1 98 ? 3.142 10.683 20.319 1.00 89.25 98 LEU A CA 1
ATOM 769 C C . LEU A 1 98 ? 2.936 11.731 19.229 1.00 89.25 98 LEU A C 1
ATOM 771 O O . LEU A 1 98 ? 3.703 12.682 19.119 1.00 89.25 98 LEU A O 1
ATOM 775 N N . SER A 1 99 ? 1.905 11.543 18.408 1.00 87.88 99 SER A N 1
ATOM 776 C CA . SER A 1 99 ? 1.615 12.419 17.279 1.00 87.88 99 SER A CA 1
ATOM 777 C C . SER A 1 99 ? 0.124 12.419 16.972 1.00 87.88 99 SER A C 1
ATOM 779 O O . SER A 1 99 ? -0.521 11.375 17.041 1.00 87.88 99 SER A O 1
ATOM 781 N N . ALA A 1 100 ? -0.415 13.588 16.628 1.00 87.19 100 ALA A N 1
ATOM 782 C CA . ALA A 1 100 ? -1.778 13.785 16.138 1.00 87.19 100 ALA A CA 1
ATOM 783 C C . ALA A 1 100 ? -1.798 14.968 15.158 1.00 87.19 100 ALA A C 1
ATOM 785 O O . ALA A 1 100 ? -2.166 16.083 15.541 1.00 87.19 100 ALA A O 1
ATOM 786 N N . PRO A 1 101 ? -1.363 14.778 13.901 1.00 75.94 101 PRO A N 1
ATOM 787 C CA . PRO A 1 101 ? -1.422 15.845 12.916 1.00 75.94 101 PRO A CA 1
ATOM 788 C C . PRO A 1 101 ? -2.898 16.178 12.650 1.00 75.94 101 PRO A C 1
ATOM 790 O O . PRO A 1 101 ? -3.611 15.411 12.003 1.00 75.94 101 PRO A O 1
ATOM 793 N N . LEU A 1 102 ? -3.369 17.322 13.161 1.00 60.50 102 LEU A N 1
ATOM 794 C CA . LEU A 1 102 ? -4.779 17.755 13.130 1.00 60.50 102 LEU A CA 1
ATOM 795 C C . LEU A 1 102 ? -5.399 17.753 11.719 1.00 60.50 102 LEU A C 1
ATOM 797 O O . LEU A 1 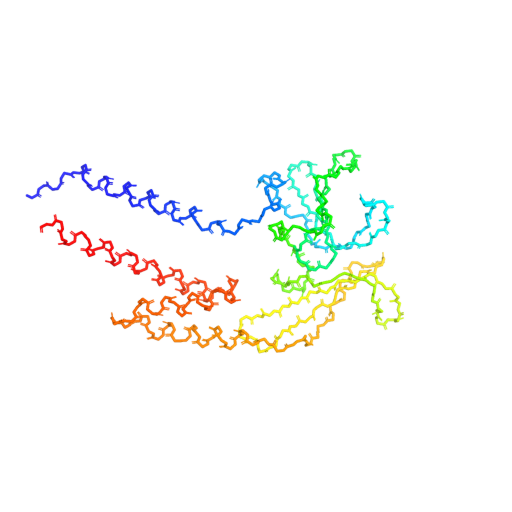102 ? -6.607 17.574 11.582 1.00 60.50 102 LEU A O 1
ATOM 801 N N . PHE A 1 103 ? -4.575 17.885 10.674 1.00 57.94 103 PHE A N 1
ATOM 802 C CA . PHE A 1 103 ? -4.992 17.859 9.266 1.00 57.94 103 PHE A CA 1
ATOM 803 C C . PHE A 1 103 ? -4.424 16.671 8.470 1.00 57.94 103 PHE A C 1
ATOM 805 O O . PHE A 1 103 ? -4.636 16.571 7.263 1.00 57.94 103 PHE A O 1
ATOM 812 N N . GLY A 1 104 ? -3.757 15.729 9.143 1.00 62.34 104 GLY A N 1
ATOM 813 C CA . GLY A 1 104 ? -2.903 14.733 8.503 1.00 62.34 104 GLY A CA 1
ATOM 814 C C . GLY A 1 104 ? -1.596 15.353 8.005 1.00 62.34 104 GLY A C 1
ATOM 815 O O . GLY A 1 104 ? -1.559 16.494 7.553 1.00 62.34 104 GLY A O 1
ATOM 816 N N . ASP A 1 105 ? -0.515 14.591 8.096 1.00 73.31 105 ASP A N 1
ATOM 817 C CA . ASP A 1 105 ? 0.755 14.938 7.472 1.00 73.31 105 ASP A CA 1
ATOM 818 C C . ASP A 1 105 ? 0.990 13.941 6.335 1.00 73.31 105 ASP A C 1
ATOM 820 O O . ASP A 1 105 ? 1.128 12.745 6.566 1.00 73.31 105 ASP A O 1
ATOM 824 N N . LEU A 1 106 ? 0.960 14.429 5.091 1.00 67.31 106 LEU A N 1
ATOM 825 C CA . LEU A 1 106 ? 1.071 13.602 3.881 1.00 67.31 106 LEU A CA 1
ATOM 826 C C . LEU A 1 106 ? 2.402 12.853 3.770 1.00 67.31 106 LEU A C 1
ATOM 828 O O . LEU A 1 106 ? 2.490 11.881 3.005 1.00 67.31 106 LEU A O 1
ATOM 832 N N . ARG A 1 107 ? 3.420 13.333 4.484 1.00 70.12 107 ARG A N 1
ATOM 833 C CA . ARG A 1 107 ? 4.740 12.710 4.551 1.00 70.12 107 ARG A CA 1
ATOM 834 C C . ARG A 1 107 ? 4.761 11.560 5.553 1.00 70.12 107 ARG A C 1
ATOM 836 O O . ARG A 1 107 ? 5.429 10.550 5.348 1.00 70.12 107 ARG A O 1
ATOM 843 N N . LEU A 1 108 ? 3.925 11.674 6.576 1.00 74.25 108 LEU A N 1
ATOM 844 C CA . LEU A 1 108 ? 3.697 10.675 7.600 1.00 74.25 108 LEU A CA 1
ATOM 845 C C . LEU A 1 108 ? 2.830 9.565 7.002 1.00 74.25 108 LEU A C 1
ATOM 847 O O . LEU A 1 108 ? 1.607 9.631 6.951 1.00 74.25 108 LEU A O 1
ATOM 851 N N . ARG A 1 109 ? 3.488 8.539 6.481 1.00 76.19 109 ARG A N 1
ATOM 852 C CA . ARG A 1 109 ? 2.866 7.304 6.000 1.00 76.19 109 ARG A CA 1
ATOM 853 C C . ARG A 1 109 ? 3.437 6.173 6.837 1.00 76.19 109 ARG A C 1
ATOM 855 O O . ARG A 1 109 ? 4.625 6.209 7.141 1.00 76.19 109 ARG A O 1
ATOM 862 N N . CYS A 1 110 ? 2.616 5.212 7.250 1.00 78.31 110 CYS A N 1
ATOM 863 C CA . CYS A 1 110 ? 3.110 3.966 7.839 1.00 78.31 110 CYS A CA 1
ATOM 864 C C . CYS A 1 110 ? 2.579 2.777 7.031 1.00 78.31 110 CYS A C 1
ATOM 866 O O . CYS A 1 110 ? 1.543 2.899 6.370 1.00 78.31 110 CYS A O 1
ATOM 868 N N . PRO A 1 111 ? 3.265 1.619 7.060 1.00 76.88 111 PRO A N 1
ATOM 869 C CA . PRO A 1 111 ? 2.796 0.438 6.354 1.00 76.88 111 PRO A CA 1
ATOM 870 C C . PRO A 1 111 ? 1.533 -0.081 7.038 1.00 76.88 111 PRO A C 1
ATOM 872 O O . PRO A 1 111 ? 1.589 -0.504 8.189 1.00 76.88 111 PRO A O 1
ATOM 875 N N . LEU A 1 112 ? 0.402 -0.052 6.348 1.00 83.44 112 LEU A N 1
ATOM 876 C CA . LEU A 1 112 ? -0.835 -0.642 6.841 1.00 83.44 112 LEU A CA 1
ATOM 877 C C . LEU A 1 112 ? -1.000 -2.020 6.212 1.00 83.44 112 LEU A C 1
ATOM 879 O O . LEU A 1 112 ? -1.244 -2.115 5.010 1.00 83.44 112 LEU A O 1
ATOM 883 N N . THR A 1 113 ? -0.861 -3.071 7.017 1.00 84.94 113 THR A N 1
ATOM 884 C CA . THR A 1 113 ? -0.984 -4.444 6.526 1.00 84.94 113 THR A CA 1
ATOM 885 C C . THR A 1 113 ? -2.463 -4.817 6.461 1.00 84.94 113 THR A C 1
ATOM 887 O O . THR A 1 113 ? -3.126 -4.833 7.507 1.00 84.94 113 THR A O 1
ATOM 890 N N . PRO A 1 114 ? -3.006 -5.127 5.271 1.00 85.62 114 PRO A N 1
ATOM 891 C CA . PRO A 1 114 ? -4.406 -5.491 5.154 1.00 85.62 114 PRO A CA 1
ATOM 892 C C . PRO A 1 114 ? -4.686 -6.828 5.867 1.00 85.62 114 PRO A C 1
ATOM 894 O O . PRO A 1 114 ? -3.760 -7.614 6.109 1.00 85.62 114 PRO A O 1
ATOM 897 N N . PRO A 1 115 ? -5.949 -7.106 6.232 1.00 84.56 115 PRO A N 1
ATOM 898 C CA . PRO A 1 115 ? -6.336 -8.390 6.806 1.00 84.56 115 PRO A CA 1
ATOM 899 C C . PRO A 1 115 ? -6.054 -9.573 5.874 1.00 84.56 115 PRO A C 1
ATOM 901 O O . PRO A 1 115 ? -6.004 -9.429 4.652 1.00 84.56 115 PRO A O 1
ATOM 904 N N . ALA A 1 116 ? -5.894 -10.763 6.458 1.00 83.25 116 ALA A N 1
ATOM 905 C CA . ALA A 1 116 ? -5.690 -11.993 5.700 1.00 83.25 116 ALA A CA 1
ATOM 906 C C . ALA A 1 116 ? -6.819 -12.217 4.676 1.00 83.25 116 ALA A C 1
ATOM 908 O O . ALA A 1 116 ? -7.990 -12.029 4.992 1.00 83.25 116 ALA A O 1
ATOM 909 N N . GLY A 1 117 ? -6.455 -12.627 3.456 1.00 83.06 117 GLY A N 1
ATOM 910 C CA . GLY A 1 117 ? -7.381 -12.800 2.328 1.00 83.06 117 GLY A CA 1
ATOM 911 C C . GLY A 1 117 ? -7.493 -11.579 1.408 1.00 83.06 117 GLY A C 1
ATOM 912 O O . GLY A 1 117 ? -7.983 -11.712 0.289 1.00 83.06 117 GLY A O 1
ATOM 913 N N . ILE A 1 118 ? -6.982 -10.417 1.825 1.00 87.75 118 ILE A N 1
ATOM 914 C CA . ILE A 1 118 ? -6.826 -9.238 0.964 1.00 87.75 118 ILE A CA 1
ATOM 915 C C . ILE A 1 118 ? -5.393 -9.198 0.414 1.00 87.75 118 ILE A C 1
ATOM 917 O O . ILE A 1 118 ? -4.455 -9.522 1.147 1.00 87.75 118 ILE A O 1
ATOM 921 N N . PRO A 1 119 ? -5.187 -8.805 -0.860 1.00 89.12 119 PRO A N 1
ATOM 922 C CA . PRO A 1 119 ? -3.848 -8.643 -1.423 1.00 89.12 119 PRO A CA 1
ATOM 923 C C . PRO A 1 119 ? -2.956 -7.745 -0.554 1.00 89.12 119 PRO A C 1
ATOM 925 O O . PRO A 1 119 ? -3.379 -6.665 -0.155 1.00 89.12 119 PRO A O 1
ATOM 928 N N . GLU A 1 120 ? -1.709 -8.161 -0.316 1.00 85.19 120 GLU A N 1
ATOM 929 C CA . GLU A 1 120 ? -0.749 -7.497 0.589 1.00 85.19 120 GLU A CA 1
ATOM 930 C C . GLU A 1 120 ? -0.591 -5.991 0.321 1.00 85.19 120 GLU A C 1
ATOM 932 O O . GLU A 1 120 ? -0.476 -5.195 1.249 1.00 85.19 120 GLU A O 1
ATOM 937 N N . TYR A 1 121 ? -0.637 -5.592 -0.952 1.00 85.12 121 TYR A N 1
ATOM 938 C CA . TYR A 1 121 ? -0.461 -4.205 -1.391 1.00 85.12 121 TYR A CA 1
ATOM 939 C C . TYR A 1 121 ? -1.782 -3.473 -1.653 1.00 85.12 121 TYR A C 1
ATOM 941 O O . TYR A 1 121 ? -1.807 -2.489 -2.395 1.00 85.12 121 TYR A O 1
ATOM 949 N N . ALA A 1 122 ? -2.897 -3.960 -1.110 1.00 88.19 122 ALA A N 1
ATOM 950 C CA . ALA A 1 122 ? -4.162 -3.246 -1.184 1.00 88.19 122 ALA A CA 1
ATOM 951 C C . ALA A 1 122 ? -4.105 -1.961 -0.344 1.00 88.19 122 ALA A C 1
ATOM 953 O O . ALA A 1 122 ? -3.650 -1.943 0.799 1.00 88.19 122 ALA A O 1
ATOM 954 N N . VAL A 1 123 ? -4.597 -0.867 -0.915 1.00 87.06 123 VAL A N 1
ATOM 955 C CA . VAL A 1 123 ? -4.586 0.455 -0.295 1.00 87.06 123 VAL A CA 1
ATOM 956 C C . VAL A 1 123 ? -5.861 0.638 0.513 1.00 87.06 123 VAL A C 1
ATOM 958 O O . VAL A 1 123 ? -6.965 0.540 -0.019 1.00 87.06 123 VAL A O 1
ATOM 961 N N . HIS A 1 124 ? -5.726 0.957 1.797 1.00 87.81 124 HIS A N 1
ATOM 962 C CA . HIS A 1 124 ? -6.872 1.305 2.629 1.00 87.81 124 HIS A CA 1
ATOM 963 C C . HIS A 1 124 ? -7.517 2.610 2.151 1.00 87.81 124 HIS A C 1
ATOM 965 O O . HIS A 1 124 ? -6.874 3.661 2.081 1.00 87.81 124 HIS A O 1
ATOM 971 N N . ARG A 1 125 ? -8.806 2.546 1.823 1.00 87.50 125 ARG A N 1
ATOM 972 C CA . ARG A 1 125 ? -9.600 3.685 1.355 1.00 87.50 125 ARG A CA 1
ATOM 973 C C . ARG A 1 125 ? -10.372 4.334 2.494 1.00 87.50 125 ARG A C 1
ATOM 975 O O . ARG A 1 125 ? -10.383 5.559 2.591 1.00 87.50 125 ARG A O 1
ATOM 982 N N . GLY A 1 126 ? -10.964 3.547 3.387 1.00 86.75 126 GLY A N 1
ATOM 983 C CA . GLY A 1 126 ? -11.953 4.060 4.332 1.00 86.75 126 GLY A CA 1
ATOM 984 C C . GLY A 1 126 ? -12.272 3.102 5.465 1.00 86.75 126 GLY A C 1
ATOM 985 O O . GLY A 1 126 ? -12.191 1.893 5.293 1.00 86.75 126 GLY A O 1
ATOM 986 N N . THR A 1 127 ? -12.701 3.673 6.587 1.00 86.75 127 THR A N 1
ATOM 987 C CA . THR A 1 127 ? -13.296 2.957 7.719 1.00 86.75 127 THR A CA 1
ATOM 988 C C . THR A 1 127 ? -14.623 3.619 8.054 1.00 86.75 127 THR A C 1
ATOM 990 O O . THR A 1 127 ? -14.704 4.851 8.056 1.00 86.75 127 THR A O 1
ATOM 993 N N . GLY A 1 128 ? -15.645 2.825 8.350 1.00 84.50 128 GLY A N 1
ATOM 994 C CA . GLY A 1 128 ? -16.978 3.326 8.653 1.00 84.50 128 GLY A CA 1
ATOM 995 C C . GLY A 1 128 ? -17.874 2.274 9.290 1.00 84.50 128 GLY A C 1
ATOM 996 O O . GLY A 1 128 ? -17.400 1.320 9.908 1.00 84.50 128 GLY A O 1
ATOM 997 N N . VAL A 1 129 ? -19.178 2.483 9.136 1.00 84.25 129 VAL A N 1
ATOM 998 C CA . VAL A 1 129 ? -20.220 1.528 9.517 1.00 84.25 129 VAL A CA 1
ATOM 999 C C . VAL A 1 129 ? -20.912 1.080 8.236 1.00 84.25 129 VAL A C 1
ATOM 1001 O O . VAL A 1 129 ? -21.342 1.927 7.453 1.00 84.25 129 VAL A O 1
ATOM 1004 N N . CYS A 1 130 ? -20.982 -0.228 8.022 1.00 82.19 130 CYS A N 1
ATOM 1005 C CA . CYS A 1 130 ? -21.621 -0.855 6.870 1.00 82.19 130 CYS A CA 1
ATOM 1006 C C . CYS A 1 130 ? -22.743 -1.781 7.345 1.00 82.19 130 CYS A C 1
ATOM 1008 O O . CYS A 1 130 ? -22.757 -2.192 8.505 1.00 82.19 130 CYS A O 1
ATOM 1010 N N . GLN A 1 131 ? -23.652 -2.124 6.438 1.00 83.62 131 GLN A N 1
ATOM 1011 C CA . GLN A 1 131 ? -24.597 -3.219 6.641 1.00 83.62 131 GLN A CA 1
ATOM 1012 C C . GLN A 1 131 ? -23.923 -4.532 6.233 1.00 83.62 131 GLN A C 1
ATOM 1014 O O . GLN A 1 131 ? -23.299 -4.586 5.172 1.00 83.62 131 GLN A O 1
ATOM 1019 N N . ASP A 1 132 ? -23.984 -5.545 7.096 1.00 77.56 132 ASP A N 1
ATOM 1020 C CA . ASP A 1 132 ? -23.554 -6.906 6.761 1.00 77.56 132 ASP A CA 1
ATOM 1021 C C . ASP A 1 132 ? -24.642 -7.673 5.982 1.00 77.56 132 ASP A C 1
ATOM 1023 O O . ASP A 1 132 ? -25.697 -7.130 5.656 1.00 77.56 132 ASP A O 1
ATOM 1027 N N . GLU A 1 133 ? -24.401 -8.955 5.692 1.00 77.06 133 GLU A N 1
ATOM 1028 C CA . GLU A 1 133 ? -25.352 -9.830 4.982 1.00 77.06 133 GLU A CA 1
ATOM 1029 C C . GLU A 1 133 ? -26.699 -10.019 5.714 1.00 77.06 133 GLU A C 1
ATOM 1031 O O . GLU A 1 133 ? -27.666 -10.473 5.104 1.00 77.06 133 GLU A O 1
ATOM 1036 N N . ASN A 1 134 ? -26.780 -9.674 7.005 1.00 82.19 134 ASN A N 1
ATOM 1037 C CA . ASN A 1 134 ? -27.987 -9.757 7.831 1.00 82.19 134 ASN A CA 1
ATOM 1038 C C . ASN A 1 134 ? -28.613 -8.372 8.094 1.00 82.19 134 ASN A C 1
ATOM 1040 O O . ASN A 1 134 ? -29.343 -8.216 9.077 1.00 82.19 134 ASN A O 1
ATOM 1044 N N . ASP A 1 135 ? -28.286 -7.356 7.285 1.00 82.31 135 ASP A N 1
ATOM 1045 C CA . ASP A 1 135 ? -28.693 -5.950 7.463 1.00 82.31 135 ASP A CA 1
ATOM 1046 C C . ASP A 1 135 ? -28.267 -5.325 8.808 1.00 82.31 135 ASP A C 1
ATOM 1048 O O . ASP A 1 135 ? -28.763 -4.268 9.219 1.00 82.31 135 ASP A O 1
ATOM 1052 N N . SER A 1 136 ? -27.315 -5.941 9.512 1.00 83.12 136 SER A N 1
ATOM 1053 C CA . SER A 1 136 ? -26.823 -5.447 10.794 1.00 83.12 136 SER A CA 1
ATOM 1054 C C . SER A 1 136 ? -25.725 -4.407 10.592 1.00 83.12 136 SER A C 1
ATOM 1056 O O . SER A 1 136 ? -24.815 -4.570 9.780 1.00 83.12 136 SER A O 1
ATOM 1058 N N . MET A 1 137 ? -25.795 -3.319 11.361 1.00 83.69 137 MET A N 1
ATOM 1059 C CA . MET A 1 137 ? -24.800 -2.247 11.315 1.00 83.69 137 MET A CA 1
ATOM 1060 C C . MET A 1 137 ? -23.521 -2.684 12.032 1.00 83.69 137 MET A C 1
ATOM 1062 O O . MET A 1 137 ? -23.489 -2.776 13.260 1.00 83.69 137 MET A O 1
ATOM 1066 N N . VAL A 1 138 ? -22.455 -2.914 11.269 1.00 83.06 138 VAL A N 1
ATOM 1067 C CA . VAL A 1 138 ? -21.159 -3.379 11.777 1.00 83.06 138 VAL A CA 1
ATOM 1068 C C . VAL A 1 138 ? -20.027 -2.457 11.335 1.00 83.06 138 VAL A C 1
ATOM 1070 O O . VAL A 1 138 ? -20.103 -1.776 10.309 1.00 83.06 138 VAL A O 1
ATOM 1073 N N . ALA A 1 139 ? -18.947 -2.421 12.116 1.00 82.88 139 ALA A N 1
ATOM 1074 C CA . ALA A 1 139 ? -17.756 -1.686 11.717 1.00 82.88 139 ALA A CA 1
ATOM 1075 C C . ALA A 1 139 ? -17.125 -2.346 10.484 1.00 82.88 139 ALA A C 1
ATOM 1077 O O . ALA A 1 139 ? -16.976 -3.569 10.426 1.00 82.88 139 ALA A O 1
ATOM 1078 N N . CYS A 1 140 ? -16.729 -1.532 9.512 1.00 83.81 140 CYS A N 1
ATOM 1079 C CA . CYS A 1 140 ? -16.154 -2.007 8.263 1.00 83.81 140 CYS A CA 1
ATOM 1080 C C . CYS A 1 140 ? -14.964 -1.156 7.821 1.00 83.81 140 CYS A C 1
ATOM 1082 O O . CYS A 1 140 ? -14.878 0.036 8.131 1.00 83.81 140 CYS A O 1
ATOM 1084 N N . SER A 1 141 ? -14.075 -1.768 7.043 1.00 87.69 141 SER A N 1
ATOM 1085 C CA . SER A 1 141 ? -13.017 -1.072 6.307 1.00 87.69 141 SER A CA 1
ATOM 1086 C C . SER A 1 141 ? -13.033 -1.477 4.840 1.00 87.69 141 SER A C 1
ATOM 1088 O O . SER A 1 141 ? -13.469 -2.570 4.489 1.00 87.69 141 SER A O 1
ATOM 1090 N N . VAL A 1 142 ? -12.560 -0.582 3.979 1.00 89.19 142 VAL A N 1
ATOM 1091 C CA . VAL A 1 142 ? -12.471 -0.799 2.535 1.00 89.19 142 VAL A CA 1
ATOM 1092 C C . VAL A 1 142 ? -11.016 -0.720 2.117 1.00 89.19 142 VAL A C 1
ATOM 1094 O O . VAL A 1 142 ? -10.332 0.271 2.393 1.00 89.19 142 VAL A O 1
ATOM 1097 N N . PHE A 1 143 ? -10.569 -1.745 1.407 1.00 89.38 143 PHE A N 1
ATOM 1098 C CA . PHE A 1 143 ? -9.271 -1.799 0.752 1.00 89.38 143 PHE A CA 1
ATOM 1099 C C . PHE A 1 143 ? -9.474 -1.865 -0.752 1.00 89.38 143 PHE A C 1
ATOM 1101 O O . PHE A 1 143 ? -10.445 -2.442 -1.223 1.00 89.38 143 PHE A O 1
ATOM 1108 N N . GLU A 1 144 ? -8.568 -1.282 -1.518 1.00 90.19 144 GLU A N 1
ATOM 1109 C CA . GLU A 1 144 ? -8.624 -1.320 -2.973 1.00 90.19 144 GLU A CA 1
ATOM 1110 C C . GLU A 1 144 ? -7.297 -1.818 -3.525 1.00 90.19 144 GLU A C 1
ATOM 1112 O O . GLU A 1 144 ? -6.230 -1.359 -3.115 1.00 90.19 144 GLU A O 1
ATOM 1117 N N . HIS A 1 145 ? -7.356 -2.768 -4.449 1.00 91.25 145 HIS A N 1
ATOM 1118 C CA . HIS A 1 145 ? -6.180 -3.326 -5.090 1.00 91.25 145 HIS A CA 1
ATOM 1119 C C . HIS A 1 145 ? -6.296 -3.213 -6.606 1.00 91.25 145 HIS A C 1
ATOM 1121 O O . HIS A 1 145 ? -7.204 -3.776 -7.217 1.00 91.25 145 HIS A O 1
ATOM 1127 N N . ALA A 1 146 ? -5.322 -2.528 -7.192 1.00 90.38 146 ALA A N 1
ATOM 1128 C CA . ALA A 1 146 ? -5.082 -2.461 -8.622 1.00 90.38 146 ALA A CA 1
ATOM 1129 C C . ALA A 1 146 ? -3.771 -3.207 -8.906 1.00 90.38 146 ALA A C 1
ATOM 1131 O O . ALA A 1 146 ? -2.696 -2.771 -8.490 1.00 90.38 146 ALA A O 1
ATOM 1132 N N . ALA A 1 147 ? -3.855 -4.372 -9.548 1.00 88.19 147 ALA A N 1
ATOM 1133 C CA . ALA A 1 147 ? -2.676 -5.169 -9.878 1.00 88.19 147 ALA A CA 1
ATOM 1134 C C . ALA A 1 147 ? -2.154 -4.817 -11.273 1.00 88.19 147 ALA A C 1
ATOM 1136 O O . ALA A 1 147 ? -2.932 -4.516 -12.180 1.00 88.19 147 ALA A O 1
ATOM 1137 N N . ALA A 1 148 ? -0.843 -4.963 -11.476 1.00 84.31 148 ALA A N 1
ATOM 1138 C CA . ALA A 1 148 ? -0.283 -4.957 -12.820 1.00 84.31 148 ALA A CA 1
ATOM 1139 C C . ALA A 1 148 ? -0.985 -6.031 -13.673 1.00 84.31 148 ALA A C 1
ATOM 1141 O O . ALA A 1 148 ? -1.159 -7.165 -13.220 1.00 84.31 148 ALA A O 1
ATOM 1142 N N . ARG A 1 149 ? -1.388 -5.667 -14.900 1.00 85.38 149 ARG A N 1
ATOM 1143 C CA . ARG A 1 149 ? -2.088 -6.541 -15.869 1.00 85.38 149 ARG A CA 1
ATOM 1144 C C . ARG A 1 149 ? -3.494 -6.997 -15.466 1.00 85.38 149 ARG A C 1
ATOM 1146 O O . ARG A 1 149 ? -4.018 -7.943 -16.049 1.00 85.38 149 ARG A O 1
ATOM 1153 N N . LYS A 1 150 ? -4.128 -6.325 -14.507 1.00 88.94 150 LYS A N 1
ATOM 1154 C CA . LYS A 1 150 ? -5.579 -6.409 -14.313 1.00 88.94 150 LYS A CA 1
ATOM 1155 C C . LYS A 1 150 ? -6.210 -5.120 -14.806 1.00 88.94 150 LYS A C 1
ATOM 1157 O O . LYS A 1 150 ? -5.826 -4.061 -14.329 1.00 88.94 150 LYS A O 1
ATOM 1162 N N . MET A 1 151 ? -7.163 -5.231 -15.729 1.00 86.94 151 MET A N 1
ATOM 1163 C CA . MET A 1 151 ? -7.871 -4.075 -16.298 1.00 86.94 151 MET A CA 1
ATOM 1164 C C . MET A 1 151 ? -8.815 -3.401 -15.302 1.00 86.94 151 MET A C 1
ATOM 1166 O O . MET A 1 151 ? -9.229 -2.276 -15.530 1.00 86.94 151 MET A O 1
ATOM 1170 N N . GLU A 1 152 ? -9.121 -4.061 -14.189 1.00 90.69 152 GLU A N 1
ATOM 1171 C CA . GLU A 1 152 ? -10.043 -3.572 -13.172 1.00 90.69 152 GLU A CA 1
ATOM 1172 C C . GLU A 1 152 ? -9.336 -3.483 -11.819 1.00 90.69 152 GLU A C 1
ATOM 1174 O O . GLU A 1 152 ? -8.519 -4.342 -11.455 1.00 90.69 152 GLU A O 1
ATOM 1179 N N . ALA A 1 153 ? -9.679 -2.449 -11.056 1.00 90.19 153 ALA A N 1
ATOM 1180 C CA . ALA A 1 153 ? -9.377 -2.359 -9.640 1.00 90.19 153 ALA A CA 1
ATOM 1181 C C . ALA A 1 153 ? -10.472 -3.075 -8.839 1.00 90.19 153 ALA A C 1
ATOM 1183 O O . ALA A 1 153 ? -11.664 -2.943 -9.121 1.00 90.19 153 ALA A O 1
ATOM 1184 N N . THR A 1 154 ? -10.081 -3.819 -7.807 1.00 91.12 154 THR A N 1
ATOM 1185 C CA . THR A 1 154 ? -11.016 -4.548 -6.936 1.00 91.12 154 THR A CA 1
ATOM 1186 C C . THR A 1 154 ? -11.064 -3.896 -5.560 1.00 91.12 154 THR A C 1
ATOM 1188 O O . THR A 1 154 ? -10.017 -3.660 -4.950 1.00 91.12 154 THR A O 1
ATOM 1191 N N . ARG A 1 155 ? -12.268 -3.634 -5.046 1.00 90.44 155 ARG A N 1
ATOM 1192 C CA . ARG A 1 155 ? -12.511 -3.250 -3.652 1.00 90.44 155 ARG A CA 1
ATOM 1193 C C . ARG A 1 155 ? -12.811 -4.481 -2.821 1.00 90.44 155 ARG A C 1
ATOM 1195 O O . ARG A 1 155 ? -13.607 -5.312 -3.227 1.00 90.44 155 ARG A O 1
ATOM 1202 N N . TYR A 1 156 ? -12.190 -4.543 -1.657 1.00 89.31 156 TYR A N 1
ATOM 1203 C CA . TYR A 1 156 ? -12.358 -5.574 -0.651 1.00 89.31 156 TYR A CA 1
ATOM 1204 C C . TYR A 1 156 ? -12.946 -4.907 0.586 1.00 89.31 156 TYR A C 1
ATOM 1206 O O . TYR A 1 156 ? -12.282 -4.086 1.231 1.00 89.31 156 TYR A O 1
ATOM 1214 N N . MET A 1 157 ? -14.201 -5.216 0.891 1.00 86.69 157 MET A N 1
ATOM 1215 C CA . MET A 1 157 ? -14.853 -4.766 2.117 1.00 86.69 157 MET A CA 1
ATOM 1216 C C . MET A 1 157 ? -14.583 -5.782 3.216 1.00 86.69 157 MET A C 1
ATOM 1218 O O . MET A 1 157 ? -14.805 -6.969 3.023 1.00 86.69 157 MET A O 1
ATOM 1222 N N . THR A 1 158 ? -14.088 -5.314 4.356 1.00 85.25 158 THR A N 1
ATOM 1223 C CA . THR A 1 158 ? -13.825 -6.131 5.540 1.00 85.25 158 THR A CA 1
ATOM 1224 C C . THR A 1 158 ? -14.815 -5.772 6.624 1.00 85.25 158 THR A C 1
ATOM 1226 O O . THR A 1 158 ? -14.804 -4.631 7.094 1.00 85.25 158 THR A O 1
ATOM 1229 N N . PHE A 1 159 ? -15.625 -6.736 7.043 1.00 82.75 159 PHE A N 1
ATOM 1230 C CA . PHE A 1 159 ? -16.575 -6.572 8.139 1.00 82.75 159 PHE A CA 1
ATOM 1231 C C . PHE A 1 159 ? -15.975 -7.108 9.440 1.00 82.75 159 PHE A C 1
ATOM 1233 O O . PHE A 1 159 ? -15.398 -8.195 9.467 1.00 82.75 159 PHE A O 1
ATOM 1240 N N . PHE A 1 160 ? -16.098 -6.339 10.519 1.00 73.00 160 PHE A N 1
ATOM 1241 C CA . PHE A 1 160 ? -15.589 -6.699 11.840 1.00 73.00 160 PHE A CA 1
ATOM 1242 C C . PHE A 1 160 ? -16.778 -6.911 12.781 1.00 73.00 160 PHE A C 1
ATOM 1244 O O . PHE A 1 160 ? -17.259 -5.970 13.414 1.00 73.00 160 PHE A O 1
ATOM 1251 N N . ALA A 1 161 ? -17.279 -8.146 12.842 1.00 64.50 161 ALA A N 1
ATOM 1252 C CA . ALA A 1 161 ? -18.323 -8.527 13.789 1.00 64.50 161 ALA A CA 1
ATOM 1253 C C . ALA A 1 161 ? -17.748 -8.659 15.212 1.00 64.50 161 ALA A C 1
ATOM 1255 O O . ALA A 1 161 ? -16.593 -9.046 15.396 1.00 64.50 161 ALA A O 1
ATOM 1256 N N . SER A 1 162 ? -18.565 -8.388 16.232 1.00 56.41 162 SER A N 1
ATOM 1257 C CA . SER A 1 162 ? -18.178 -8.519 17.646 1.00 56.41 162 SER A CA 1
ATOM 1258 C C . SER A 1 162 ? -17.868 -9.959 18.068 1.00 56.41 162 SER A C 1
AT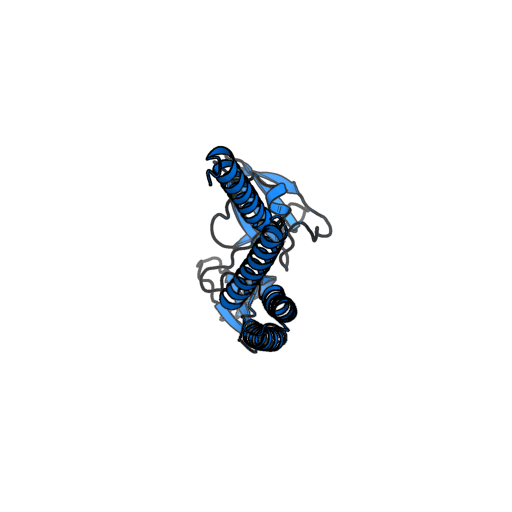OM 1260 O O . SER A 1 162 ? -17.157 -10.164 19.049 1.00 56.41 162 SER A O 1
ATOM 1262 N N . GLU A 1 163 ? -18.393 -10.953 17.345 1.00 51.59 163 GLU A N 1
ATOM 1263 C CA . GLU A 1 163 ? -18.385 -12.359 17.775 1.00 51.59 163 GLU A CA 1
ATOM 1264 C C . GLU A 1 163 ? -17.425 -13.261 16.993 1.00 51.59 163 GLU A C 1
ATOM 1266 O O . GLU A 1 163 ? -17.082 -14.347 17.462 1.00 51.59 163 GLU A O 1
ATOM 1271 N N . LYS A 1 164 ? -16.958 -12.839 15.812 1.00 49.25 164 LYS A N 1
ATOM 1272 C CA . LYS A 1 164 ? -15.994 -13.606 15.017 1.00 49.25 164 LYS A CA 1
ATOM 1273 C C . LYS A 1 164 ? -14.988 -12.673 14.350 1.00 49.25 164 LYS A C 1
ATOM 1275 O O . LYS A 1 164 ? -15.398 -11.718 13.697 1.00 49.25 164 LYS A O 1
ATOM 1280 N N . PRO A 1 165 ? -13.685 -13.005 14.375 1.00 49.88 165 PRO A N 1
ATOM 1281 C CA . PRO A 1 165 ? -12.677 -12.333 13.557 1.00 49.88 165 PRO A CA 1
ATOM 1282 C C . PRO A 1 165 ? -12.808 -12.694 12.064 1.00 49.88 165 PRO A C 1
ATOM 1284 O O . PRO A 1 165 ? -11.850 -12.532 11.311 1.00 49.88 165 PRO A O 1
ATOM 1287 N N . SER A 1 166 ? -13.957 -13.232 11.630 1.00 51.34 166 SER A N 1
ATOM 1288 C CA . SER A 1 166 ? -14.212 -13.569 10.238 1.00 51.34 166 SER A CA 1
ATOM 1289 C C . SER A 1 166 ? -14.351 -12.274 9.461 1.00 51.34 166 SER A C 1
ATOM 1291 O O . SER A 1 166 ? -15.416 -11.662 9.423 1.00 51.34 166 SER A O 1
ATOM 1293 N N . VAL A 1 167 ? -13.244 -11.873 8.853 1.00 60.22 167 VAL A N 1
ATOM 1294 C CA . VAL A 1 167 ? -13.241 -10.911 7.768 1.00 60.22 167 VAL A CA 1
ATOM 1295 C C . VAL A 1 167 ? -14.060 -11.550 6.649 1.00 60.22 167 VAL A C 1
ATOM 1297 O O . VAL A 1 167 ? -13.550 -12.379 5.898 1.00 60.22 167 VAL A O 1
ATOM 1300 N N . VAL A 1 168 ? -15.353 -11.236 6.582 1.00 63.34 168 VAL A N 1
ATOM 1301 C CA . VAL A 1 168 ? -16.098 -11.449 5.342 1.00 63.34 168 VAL A CA 1
ATOM 1302 C C . VAL A 1 168 ? -15.487 -10.466 4.361 1.00 63.34 168 VAL A C 1
ATOM 1304 O O . VAL A 1 168 ? -15.408 -9.273 4.655 1.00 63.34 168 VAL A O 1
ATOM 1307 N N . ILE A 1 169 ? -14.941 -11.001 3.276 1.00 70.81 169 ILE A N 1
ATOM 1308 C CA . ILE A 1 169 ? -14.316 -10.222 2.220 1.00 70.81 169 ILE A CA 1
ATOM 1309 C C . ILE A 1 169 ? -15.294 -10.225 1.064 1.00 70.81 169 ILE A C 1
ATOM 1311 O O . ILE A 1 169 ? -15.389 -11.217 0.345 1.00 70.81 169 ILE A O 1
ATOM 1315 N N . ASP A 1 170 ? -16.006 -9.118 0.901 1.00 78.25 170 ASP A N 1
ATOM 1316 C CA . ASP A 1 170 ? -16.770 -8.888 -0.317 1.00 78.25 170 ASP A CA 1
ATOM 1317 C C . ASP A 1 170 ? -15.876 -8.173 -1.333 1.00 78.25 170 ASP A C 1
ATOM 1319 O O . ASP A 1 170 ? -15.287 -7.127 -1.031 1.00 78.25 170 ASP A O 1
ATOM 1323 N N . ALA A 1 171 ? -15.724 -8.787 -2.504 1.00 81.44 171 ALA A N 1
ATOM 1324 C CA . ALA A 1 171 ? -14.863 -8.321 -3.576 1.00 81.44 171 ALA A CA 1
ATOM 1325 C C . ALA A 1 171 ? -15.720 -7.771 -4.716 1.00 81.44 171 ALA A C 1
ATOM 1327 O O . ALA A 1 171 ? -16.427 -8.514 -5.394 1.00 81.44 171 ALA A O 1
ATOM 1328 N N . GLN A 1 172 ? -15.615 -6.469 -4.958 1.00 86.00 172 GLN A N 1
ATOM 1329 C CA . GLN A 1 172 ? -16.401 -5.775 -5.974 1.00 86.00 172 GLN A CA 1
ATOM 1330 C C . GLN A 1 172 ? -15.491 -5.044 -6.957 1.00 86.00 172 GLN A C 1
ATOM 1332 O O . GLN A 1 172 ? -14.410 -4.570 -6.593 1.00 86.00 172 GLN A O 1
ATOM 1337 N N . ILE A 1 173 ? -15.939 -4.911 -8.206 1.00 88.44 173 ILE A N 1
ATOM 1338 C CA . ILE A 1 173 ? -15.270 -4.052 -9.187 1.00 88.44 173 ILE A CA 1
ATOM 1339 C C . ILE A 1 173 ? -15.397 -2.605 -8.702 1.00 88.44 173 ILE A C 1
ATOM 1341 O O . ILE A 1 173 ? -16.491 -2.111 -8.437 1.00 88.44 173 ILE A O 1
ATOM 1345 N N . ALA A 1 174 ? -14.257 -1.942 -8.536 1.00 85.81 174 ALA A N 1
ATOM 1346 C CA . ALA A 1 174 ? -14.179 -0.585 -8.014 1.00 85.81 174 ALA A CA 1
ATOM 1347 C C . ALA A 1 174 ? -14.223 0.455 -9.135 1.00 85.81 174 ALA A C 1
ATOM 1349 O O . ALA A 1 174 ? -14.963 1.437 -9.047 1.00 85.81 174 ALA A O 1
ATOM 1350 N N . SER A 1 175 ? -13.382 0.239 -10.144 1.00 87.44 175 SER A N 1
ATOM 1351 C CA . SER A 1 175 ? -13.177 1.084 -11.315 1.00 87.44 175 SER A CA 1
ATOM 1352 C C . SER A 1 175 ? -12.309 0.341 -12.330 1.00 87.44 175 SER A C 1
ATOM 1354 O O . SER A 1 175 ? -11.700 -0.684 -12.004 1.00 87.44 175 SER A O 1
ATOM 1356 N N . ASP A 1 176 ? -12.174 0.919 -13.518 1.00 90.50 176 ASP A N 1
ATOM 1357 C CA . ASP A 1 176 ? -11.100 0.561 -14.437 1.00 90.50 176 ASP A CA 1
ATOM 1358 C C . ASP A 1 176 ? -9.727 0.866 -13.802 1.00 90.50 176 ASP A C 1
ATOM 1360 O O . ASP A 1 176 ? -9.586 1.727 -12.924 1.00 90.50 176 ASP A O 1
ATOM 1364 N N . ASN A 1 177 ? -8.715 0.108 -14.214 1.00 90.81 177 ASN A N 1
ATOM 1365 C CA . ASN A 1 177 ? -7.315 0.262 -13.837 1.00 90.81 177 ASN A CA 1
ATOM 1366 C C . ASN A 1 177 ? -6.529 0.740 -15.062 1.00 90.81 177 ASN A C 1
ATOM 1368 O O . ASN A 1 177 ? -5.759 -0.013 -15.665 1.00 90.81 177 ASN A O 1
ATOM 1372 N N . ASP A 1 178 ? -6.756 2.000 -15.434 1.00 88.75 178 ASP A N 1
ATOM 1373 C CA . ASP A 1 178 ? -6.176 2.630 -16.627 1.00 88.75 178 ASP A CA 1
ATOM 1374 C C . ASP A 1 178 ? -4.643 2.534 -16.653 1.00 88.75 178 ASP A C 1
ATOM 1376 O O . ASP A 1 178 ? -4.026 2.323 -17.703 1.00 88.75 178 ASP A O 1
ATOM 1380 N N . ASP A 1 179 ? -4.022 2.592 -15.473 1.00 92.12 179 ASP A N 1
ATOM 1381 C CA . ASP A 1 179 ? -2.578 2.472 -15.310 1.00 92.12 179 ASP A CA 1
ATOM 1382 C C . ASP A 1 179 ? -2.054 1.094 -15.737 1.00 92.12 179 ASP A C 1
ATOM 1384 O O . ASP A 1 179 ? -0.913 0.996 -16.194 1.00 92.12 179 ASP A O 1
ATOM 1388 N N . ALA A 1 180 ? -2.853 0.022 -15.637 1.00 92.44 180 ALA A N 1
ATOM 1389 C CA . ALA A 1 180 ? -2.412 -1.336 -15.967 1.00 92.44 180 ALA A CA 1
ATOM 1390 C C . ALA A 1 180 ? -1.971 -1.458 -17.422 1.00 92.44 180 ALA A C 1
ATOM 1392 O O . ALA A 1 180 ? -0.922 -2.042 -17.707 1.00 92.44 180 ALA A O 1
ATOM 1393 N N . MET A 1 181 ? -2.770 -0.897 -18.333 1.00 92.06 181 MET A N 1
ATOM 1394 C CA . MET A 1 181 ? -2.484 -0.920 -19.762 1.00 92.06 181 MET A CA 1
ATOM 1395 C C . MET A 1 181 ? -1.281 -0.036 -20.078 1.00 92.06 181 MET A C 1
ATOM 1397 O O . MET A 1 181 ? -0.381 -0.462 -20.801 1.00 92.06 181 MET A O 1
ATOM 1401 N N . VAL A 1 182 ? -1.230 1.169 -19.502 1.00 94.56 182 VAL A N 1
ATOM 1402 C CA . VAL A 1 182 ? -0.109 2.100 -19.695 1.00 94.56 182 VAL A CA 1
ATOM 1403 C C . VAL A 1 182 ? 1.204 1.467 -19.232 1.00 94.56 182 VAL A C 1
ATOM 1405 O O . VAL A 1 182 ? 2.199 1.503 -19.959 1.00 94.56 182 VAL A O 1
ATOM 1408 N N . ALA A 1 183 ? 1.205 0.837 -18.057 1.00 95.75 183 ALA A N 1
ATOM 1409 C CA . ALA A 1 183 ? 2.377 0.168 -17.512 1.00 95.75 183 ALA A CA 1
ATOM 1410 C C . ALA A 1 183 ? 2.807 -1.033 -18.359 1.00 95.75 183 ALA A C 1
ATOM 1412 O O . ALA A 1 183 ? 4.000 -1.203 -18.593 1.00 95.75 183 ALA A O 1
ATOM 1413 N N . GLU A 1 184 ? 1.865 -1.845 -18.848 1.00 94.94 184 GLU A N 1
ATOM 1414 C CA . GLU A 1 184 ? 2.198 -2.993 -19.697 1.00 94.94 184 GLU A CA 1
ATOM 1415 C C . GLU A 1 184 ? 2.763 -2.550 -21.051 1.00 94.94 184 GLU A C 1
ATOM 1417 O O . GLU A 1 184 ? 3.773 -3.091 -21.494 1.00 94.94 184 GLU A O 1
ATOM 1422 N N . ILE A 1 185 ? 2.183 -1.530 -21.687 1.00 95.19 185 ILE A N 1
ATOM 1423 C CA . ILE A 1 185 ? 2.712 -0.980 -22.944 1.00 95.19 185 ILE A CA 1
ATOM 1424 C C . ILE A 1 185 ? 4.128 -0.442 -22.730 1.00 95.19 185 ILE A C 1
ATOM 1426 O O . ILE A 1 185 ? 5.036 -0.776 -23.494 1.00 95.19 185 ILE A O 1
ATOM 1430 N N . ALA A 1 186 ? 4.338 0.352 -21.677 1.00 96.62 186 ALA A N 1
ATOM 1431 C CA . ALA A 1 186 ? 5.660 0.868 -21.342 1.00 96.62 186 ALA A CA 1
ATOM 1432 C C . ALA A 1 186 ? 6.654 -0.279 -21.101 1.00 96.62 186 ALA A C 1
ATOM 1434 O O . ALA A 1 186 ? 7.750 -0.277 -21.656 1.00 96.62 186 ALA A O 1
ATOM 1435 N N . PHE A 1 187 ? 6.254 -1.312 -20.360 1.00 96.81 187 PHE A N 1
ATOM 1436 C CA . PHE A 1 187 ? 7.089 -2.486 -20.133 1.00 96.81 187 PHE A CA 1
ATOM 1437 C C . PHE A 1 187 ? 7.481 -3.186 -21.443 1.00 96.81 187 PHE A C 1
ATOM 1439 O O . PHE A 1 187 ? 8.665 -3.425 -21.671 1.00 96.81 187 PHE A O 1
ATOM 1446 N N . GLN A 1 188 ? 6.524 -3.463 -22.332 1.00 95.44 188 GLN A N 1
ATOM 1447 C CA . GLN A 1 188 ? 6.776 -4.143 -23.609 1.00 95.44 188 GLN A CA 1
ATOM 1448 C C . GLN A 1 188 ? 7.693 -3.330 -24.535 1.00 95.44 188 GLN A C 1
ATOM 1450 O O . GLN A 1 188 ? 8.618 -3.886 -25.134 1.00 95.44 188 GLN A O 1
ATOM 1455 N N . ILE A 1 189 ? 7.491 -2.010 -24.619 1.00 95.62 189 ILE A N 1
ATOM 1456 C CA . ILE A 1 189 ? 8.370 -1.119 -25.391 1.00 95.62 189 ILE A CA 1
ATOM 1457 C C . ILE A 1 189 ? 9.776 -1.117 -24.788 1.00 95.62 189 ILE A C 1
ATOM 1459 O O . ILE A 1 189 ? 10.755 -1.286 -25.513 1.00 95.62 189 ILE A O 1
ATOM 1463 N N . GLY A 1 190 ? 9.883 -0.968 -23.466 1.00 95.25 190 GLY A N 1
ATOM 1464 C CA . GLY A 1 190 ? 11.159 -0.974 -22.759 1.00 95.25 190 GLY A CA 1
ATOM 1465 C C . GLY A 1 190 ? 11.943 -2.263 -22.995 1.00 95.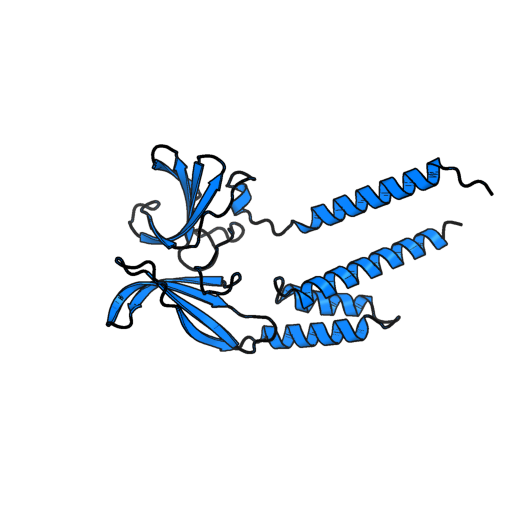25 190 GLY A C 1
ATOM 1466 O O . GLY A 1 190 ? 13.105 -2.213 -23.384 1.00 95.25 190 GLY A O 1
ATOM 1467 N N . MET A 1 191 ? 11.288 -3.417 -22.857 1.00 94.81 191 MET A N 1
ATOM 1468 C CA . MET A 1 191 ? 11.900 -4.720 -23.129 1.00 94.81 191 MET A CA 1
ATOM 1469 C C . MET A 1 191 ? 12.326 -4.882 -24.595 1.00 94.81 191 MET A C 1
ATOM 1471 O O . MET A 1 191 ? 13.368 -5.471 -24.854 1.00 94.81 191 MET A O 1
ATOM 1475 N N . SER A 1 192 ? 11.565 -4.335 -25.549 1.00 93.62 192 SER A N 1
ATOM 1476 C CA . SER A 1 192 ? 11.891 -4.425 -26.983 1.00 93.62 192 SER A CA 1
ATOM 1477 C C . SER A 1 192 ? 13.069 -3.536 -27.389 1.00 93.62 192 SER A C 1
ATOM 1479 O O . SER A 1 192 ? 13.833 -3.887 -28.282 1.00 93.62 192 SER A O 1
ATOM 1481 N N . LEU A 1 193 ? 13.216 -2.373 -26.747 1.00 91.50 193 LEU A N 1
ATOM 1482 C CA . LEU A 1 193 ? 14.309 -1.433 -27.016 1.00 91.50 193 LEU A CA 1
ATOM 1483 C C . LEU A 1 193 ? 15.598 -1.797 -26.273 1.00 91.50 193 LEU A C 1
ATOM 1485 O O . LEU A 1 193 ? 16.671 -1.333 -26.654 1.00 91.50 193 LEU A O 1
ATOM 1489 N N . TRP A 1 194 ? 15.496 -2.600 -25.214 1.00 85.75 194 TRP A N 1
ATOM 1490 C CA . TRP A 1 194 ? 16.612 -2.927 -24.333 1.00 85.75 194 TRP A CA 1
ATOM 1491 C C . TRP A 1 194 ? 17.800 -3.564 -25.066 1.00 85.75 194 TRP A C 1
ATOM 1493 O O . TRP A 1 194 ? 18.936 -3.160 -24.834 1.00 85.75 194 TRP A O 1
ATOM 1503 N N . ASP A 1 195 ? 17.540 -4.497 -25.983 1.00 80.50 195 ASP A N 1
ATOM 1504 C CA . ASP A 1 195 ? 18.579 -5.220 -26.732 1.00 80.50 195 ASP A CA 1
ATOM 1505 C C . ASP A 1 195 ? 19.045 -4.472 -27.997 1.00 80.50 195 ASP A C 1
ATOM 1507 O O . ASP A 1 195 ? 19.668 -5.057 -28.882 1.00 80.50 195 ASP A O 1
ATOM 1511 N N . THR A 1 196 ? 18.731 -3.177 -28.116 1.00 83.81 196 THR A N 1
ATOM 1512 C CA . THR A 1 196 ? 19.121 -2.362 -29.273 1.00 83.81 196 THR A CA 1
ATOM 1513 C C . THR A 1 196 ? 20.187 -1.337 -28.897 1.00 83.81 196 THR A C 1
ATOM 1515 O O . THR A 1 196 ? 20.022 -0.557 -27.956 1.00 83.81 196 THR A O 1
ATOM 1518 N N . ASP A 1 197 ? 21.264 -1.284 -29.682 1.00 75.75 197 ASP A N 1
ATOM 1519 C CA . ASP A 1 197 ? 22.422 -0.418 -29.415 1.00 75.75 197 ASP A CA 1
ATOM 1520 C C . ASP A 1 197 ? 22.068 1.079 -29.398 1.00 75.75 197 ASP A C 1
ATOM 1522 O O . ASP A 1 197 ? 22.684 1.871 -28.689 1.00 75.75 197 ASP A O 1
ATOM 1526 N N . CYS A 1 198 ? 21.054 1.488 -30.166 1.00 84.94 198 CYS A N 1
ATOM 1527 C CA . CYS A 1 198 ? 20.661 2.892 -30.296 1.00 84.94 198 CYS A CA 1
ATOM 1528 C C . CYS A 1 198 ? 19.874 3.437 -29.107 1.00 84.94 198 CYS A C 1
ATOM 1530 O O . CYS A 1 198 ? 19.779 4.652 -28.938 1.00 84.94 198 CYS A O 1
ATOM 1532 N N . CYS A 1 199 ? 19.194 2.557 -28.373 1.00 89.25 199 CYS A N 1
ATOM 1533 C CA . CYS A 1 199 ? 17.960 2.943 -27.701 1.00 89.25 199 CYS A CA 1
ATOM 1534 C C . CYS A 1 199 ? 17.860 2.398 -26.269 1.00 89.25 199 CYS A C 1
ATOM 1536 O O . CYS A 1 199 ? 16.805 2.496 -25.640 1.00 89.25 199 CYS A O 1
ATOM 1538 N N . SER A 1 200 ? 18.971 1.899 -25.725 1.00 86.06 200 SER A N 1
ATOM 1539 C CA . SER A 1 200 ? 19.082 1.373 -24.361 1.00 86.06 200 SER A CA 1
ATOM 1540 C C . SER A 1 200 ? 18.721 2.408 -23.284 1.00 86.06 200 SER A C 1
ATOM 1542 O O . SER A 1 200 ? 18.033 2.079 -22.320 1.00 86.06 200 SER A O 1
ATOM 1544 N N . GLU A 1 201 ? 19.087 3.682 -23.458 1.00 87.56 201 GLU A N 1
ATOM 1545 C CA . GLU A 1 201 ? 18.677 4.752 -22.532 1.00 87.56 201 GLU A CA 1
ATOM 1546 C C . GLU A 1 201 ? 17.160 4.969 -22.555 1.00 87.56 201 GLU A C 1
ATOM 1548 O O . GLU A 1 201 ? 16.521 5.057 -21.507 1.00 87.56 201 GLU A O 1
ATOM 1553 N N . ARG A 1 202 ? 16.554 4.954 -23.748 1.00 93.19 202 ARG A N 1
ATOM 1554 C CA . ARG A 1 202 ? 15.101 5.082 -23.906 1.00 93.19 202 ARG A CA 1
ATOM 1555 C C . ARG A 1 202 ? 14.359 3.862 -23.353 1.00 93.19 202 ARG A C 1
ATOM 1557 O O . ARG A 1 202 ? 13.266 4.009 -22.810 1.00 93.19 202 ARG A O 1
ATOM 1564 N N . ALA A 1 203 ? 14.958 2.674 -23.436 1.00 94.00 203 ALA A N 1
ATOM 1565 C CA . ALA A 1 203 ? 14.440 1.468 -22.799 1.00 94.00 203 ALA A CA 1
ATOM 1566 C C . ALA A 1 203 ? 14.310 1.643 -21.276 1.00 94.00 203 ALA A C 1
ATOM 1568 O O . ALA A 1 203 ? 13.280 1.278 -20.707 1.00 94.00 203 ALA A O 1
ATOM 1569 N N . VAL A 1 204 ? 15.306 2.260 -20.621 1.00 93.75 204 VAL A N 1
ATOM 1570 C CA . VAL A 1 204 ? 15.266 2.544 -19.173 1.00 93.75 204 VAL A CA 1
ATOM 1571 C C . VAL A 1 204 ? 14.072 3.414 -18.815 1.00 93.75 204 VAL A C 1
ATOM 1573 O O . VAL A 1 204 ? 13.395 3.111 -17.839 1.00 93.75 204 VAL A O 1
ATOM 1576 N N . GLU A 1 205 ? 13.804 4.471 -19.580 1.00 94.75 205 GLU A N 1
ATOM 1577 C CA . GLU A 1 205 ? 12.711 5.409 -19.294 1.00 94.75 205 GLU A CA 1
ATOM 1578 C C . GLU A 1 205 ? 11.342 4.720 -19.335 1.00 94.75 205 GLU A C 1
ATOM 1580 O O . GLU A 1 205 ? 10.511 4.914 -18.447 1.00 94.75 205 GLU A O 1
ATOM 1585 N N . TYR A 1 206 ? 11.115 3.856 -20.328 1.00 97.12 206 TYR A N 1
ATOM 1586 C CA . TYR A 1 206 ? 9.877 3.084 -20.425 1.00 97.12 206 TYR A CA 1
ATOM 1587 C C . TYR A 1 206 ? 9.737 2.051 -19.296 1.00 97.12 206 TYR A C 1
ATOM 1589 O O . TYR A 1 206 ? 8.666 1.926 -18.697 1.00 97.12 206 TYR A O 1
ATOM 1597 N N . LEU A 1 207 ? 10.819 1.349 -18.944 1.00 96.50 207 LEU A N 1
ATOM 1598 C CA . LEU A 1 207 ? 10.812 0.418 -17.809 1.00 96.50 207 LEU A CA 1
ATOM 1599 C C . LEU A 1 207 ? 10.624 1.148 -16.470 1.00 96.50 207 LEU A C 1
ATOM 1601 O O . LEU A 1 207 ? 9.935 0.643 -15.583 1.00 96.50 207 LEU A O 1
ATOM 1605 N N . GLU A 1 208 ? 11.188 2.349 -16.328 1.00 95.69 208 GLU A N 1
ATOM 1606 C CA . GLU A 1 208 ? 10.981 3.204 -15.161 1.00 95.69 208 GLU A CA 1
ATOM 1607 C C . GLU A 1 208 ? 9.514 3.630 -15.051 1.00 95.69 208 GLU A C 1
ATOM 1609 O O . GLU A 1 208 ? 8.958 3.595 -13.955 1.00 95.69 208 GLU A O 1
ATOM 1614 N N . GLN A 1 209 ? 8.865 3.985 -16.163 1.00 96.31 209 GLN A N 1
ATOM 1615 C CA . GLN A 1 209 ? 7.448 4.351 -16.163 1.00 96.31 209 GLN A CA 1
ATOM 1616 C C . GLN A 1 209 ? 6.564 3.194 -15.676 1.00 96.31 209 GLN A C 1
ATOM 1618 O O . GLN A 1 209 ? 5.712 3.400 -14.811 1.00 96.31 209 GLN A O 1
ATOM 1623 N N . ALA A 1 210 ? 6.795 1.970 -16.163 1.00 95.44 210 ALA A N 1
ATOM 1624 C CA . ALA A 1 210 ? 6.075 0.786 -15.686 1.00 95.44 210 ALA A CA 1
ATOM 1625 C C . ALA A 1 210 ? 6.299 0.548 -14.179 1.00 95.44 210 ALA A C 1
ATOM 1627 O O . ALA A 1 210 ? 5.352 0.289 -13.433 1.00 95.44 210 ALA A O 1
ATOM 1628 N N . TYR A 1 211 ? 7.544 0.699 -13.710 1.00 94.50 211 TYR A N 1
ATOM 1629 C CA . TYR A 1 211 ? 7.897 0.578 -12.293 1.00 94.50 211 TYR A CA 1
ATOM 1630 C C . TYR A 1 211 ? 7.270 1.677 -11.420 1.00 94.50 211 TYR A C 1
ATOM 1632 O O . TYR A 1 211 ? 6.823 1.386 -10.315 1.00 94.50 211 TYR A O 1
ATOM 1640 N N . LYS A 1 212 ? 7.196 2.925 -11.894 1.00 93.62 212 LYS A N 1
ATOM 1641 C CA . LYS A 1 212 ? 6.557 4.037 -11.169 1.00 93.62 212 LYS A CA 1
ATOM 1642 C C . LYS A 1 212 ? 5.066 3.788 -10.943 1.00 93.62 212 LYS A C 1
ATOM 1644 O O . LYS A 1 212 ? 4.572 4.091 -9.862 1.00 93.62 212 LYS A O 1
ATOM 1649 N N . LEU A 1 213 ? 4.380 3.221 -11.937 1.00 91.50 213 LEU A N 1
ATOM 1650 C CA . LEU A 1 213 ? 2.952 2.899 -11.854 1.00 91.50 213 LEU A CA 1
ATOM 1651 C C . LEU A 1 213 ? 2.685 1.694 -10.939 1.00 91.50 213 LEU A C 1
ATOM 1653 O O . LEU A 1 213 ? 1.786 1.743 -10.105 1.00 91.50 213 LEU A O 1
ATOM 1657 N N . PHE A 1 214 ? 3.501 0.636 -11.028 1.00 91.81 214 PHE A N 1
ATOM 1658 C CA . PHE A 1 214 ? 3.364 -0.554 -10.176 1.00 91.81 214 PHE A CA 1
ATOM 1659 C C . PHE A 1 214 ? 4.704 -0.961 -9.545 1.00 91.81 214 PHE A C 1
ATOM 1661 O O . PHE A 1 214 ? 5.314 -1.951 -9.961 1.00 91.81 214 PHE A O 1
ATOM 1668 N N . PRO A 1 215 ? 5.158 -0.267 -8.486 1.00 89.25 215 PRO A N 1
ATOM 1669 C CA . PRO A 1 215 ? 6.473 -0.514 -7.881 1.00 89.25 215 PRO A CA 1
ATOM 1670 C C . PRO A 1 215 ? 6.589 -1.882 -7.195 1.00 89.25 215 PRO A C 1
ATOM 1672 O O . PRO A 1 215 ? 7.694 -2.385 -6.971 1.00 89.25 215 PRO A O 1
ATOM 1675 N N . GLN A 1 216 ? 5.448 -2.494 -6.873 1.00 86.62 216 GLN A N 1
ATOM 1676 C CA . GLN A 1 216 ? 5.372 -3.823 -6.266 1.00 86.62 216 GLN A CA 1
ATOM 1677 C C . GLN A 1 216 ? 5.293 -4.958 -7.297 1.00 86.62 216 GLN A C 1
ATOM 1679 O O . GLN A 1 216 ? 5.389 -6.126 -6.927 1.00 86.62 216 GLN A O 1
ATOM 1684 N N . ALA A 1 217 ? 5.146 -4.646 -8.591 1.00 91.12 217 ALA A N 1
ATOM 1685 C CA . ALA A 1 217 ? 5.148 -5.655 -9.642 1.00 91.12 217 ALA A CA 1
ATOM 1686 C C . ALA A 1 217 ? 6.581 -6.126 -9.918 1.00 91.12 217 ALA A C 1
ATOM 1688 O O . ALA A 1 217 ? 7.388 -5.418 -10.527 1.00 91.12 217 ALA A O 1
ATOM 1689 N N . GLU A 1 218 ? 6.884 -7.349 -9.484 1.00 91.56 218 GLU A N 1
ATOM 1690 C CA . GLU A 1 218 ? 8.218 -7.942 -9.604 1.00 91.56 218 GLU A CA 1
ATOM 1691 C C . GLU A 1 218 ? 8.794 -7.906 -11.033 1.00 91.56 218 GLU A C 1
ATOM 1693 O O . GLU A 1 218 ? 9.948 -7.494 -11.175 1.00 91.56 218 GLU A O 1
ATOM 1698 N N . PRO A 1 219 ? 8.032 -8.221 -12.106 1.00 93.69 219 PRO A N 1
ATOM 1699 C CA . PRO A 1 219 ? 8.556 -8.139 -13.469 1.00 93.69 219 PRO A CA 1
ATOM 1700 C C . PRO A 1 219 ? 9.063 -6.739 -13.839 1.00 93.69 219 PRO A C 1
ATOM 1702 O O . PRO A 1 219 ? 10.142 -6.607 -14.415 1.00 93.69 219 PRO A O 1
ATOM 1705 N N . TYR A 1 220 ? 8.323 -5.690 -13.467 1.00 94.56 220 TYR A N 1
ATOM 1706 C CA . TYR A 1 220 ? 8.669 -4.306 -13.806 1.00 94.56 220 TYR A CA 1
ATOM 1707 C C . TYR A 1 220 ? 9.878 -3.838 -13.000 1.00 94.56 220 TYR A C 1
ATOM 1709 O O . TYR A 1 220 ? 10.832 -3.286 -13.551 1.00 94.56 220 TYR A O 1
ATOM 1717 N N . ARG A 1 221 ? 9.871 -4.127 -11.694 1.00 93.38 221 ARG A N 1
ATOM 1718 C CA . ARG A 1 221 ? 10.968 -3.805 -10.778 1.00 93.38 221 ARG A CA 1
ATOM 1719 C C . ARG A 1 221 ? 12.277 -4.457 -11.212 1.00 93.38 221 ARG A C 1
ATOM 1721 O O . ARG A 1 221 ? 13.309 -3.785 -11.256 1.00 93.38 221 ARG A O 1
ATOM 1728 N N . THR A 1 222 ? 12.240 -5.746 -11.530 1.00 92.56 222 THR A N 1
ATOM 1729 C CA . THR A 1 222 ? 13.436 -6.501 -11.908 1.00 92.56 222 THR A CA 1
ATOM 1730 C C . THR A 1 222 ? 13.963 -6.082 -13.273 1.00 92.56 222 THR A C 1
ATOM 1732 O O . THR A 1 222 ? 15.172 -5.872 -13.394 1.00 92.56 222 THR A O 1
ATOM 1735 N N . ALA A 1 223 ? 13.096 -5.855 -14.266 1.00 92.94 223 ALA A N 1
ATOM 1736 C CA . ALA A 1 223 ? 13.529 -5.329 -15.559 1.00 92.94 223 ALA A CA 1
ATOM 1737 C C . ALA A 1 223 ? 14.204 -3.959 -15.412 1.00 92.94 223 ALA A C 1
ATOM 1739 O O . ALA A 1 223 ? 15.360 -3.811 -15.799 1.00 92.94 223 ALA A O 1
ATOM 1740 N N . TYR A 1 224 ? 13.551 -2.995 -14.751 1.00 94.06 224 TYR A N 1
ATOM 1741 C CA . TYR A 1 224 ? 14.111 -1.656 -14.543 1.00 94.06 224 TYR A CA 1
ATOM 1742 C C . TYR A 1 224 ? 15.472 -1.688 -13.826 1.00 94.06 224 TYR A C 1
ATOM 1744 O O . TYR A 1 224 ? 16.440 -1.069 -14.283 1.00 94.06 224 TYR A O 1
ATOM 1752 N N . ARG A 1 225 ? 15.582 -2.445 -12.724 1.00 91.88 225 ARG A N 1
ATOM 1753 C CA . ARG A 1 225 ? 16.832 -2.554 -11.950 1.00 91.88 225 ARG A CA 1
ATOM 1754 C C . ARG A 1 225 ? 17.957 -3.196 -12.755 1.00 91.88 225 ARG A C 1
ATOM 1756 O O . ARG A 1 225 ? 19.070 -2.670 -12.759 1.00 91.88 225 ARG A O 1
ATOM 1763 N N . ARG A 1 226 ? 17.675 -4.308 -13.440 1.00 88.69 226 ARG A N 1
ATOM 1764 C CA . ARG A 1 226 ? 18.654 -5.018 -14.275 1.00 88.69 226 ARG A CA 1
ATOM 1765 C C . ARG A 1 226 ? 19.175 -4.114 -15.387 1.00 88.69 226 ARG A C 1
ATOM 1767 O O . ARG A 1 226 ? 20.385 -3.988 -15.560 1.00 88.69 226 ARG A O 1
ATOM 1774 N N . THR A 1 227 ? 18.260 -3.458 -16.089 1.00 86.44 227 THR A N 1
ATOM 1775 C CA . THR A 1 227 ? 18.551 -2.543 -17.191 1.00 86.44 227 THR A CA 1
ATOM 1776 C C . THR A 1 227 ? 19.441 -1.382 -16.744 1.00 86.44 227 THR A C 1
ATOM 1778 O O . THR A 1 227 ? 20.494 -1.135 -17.336 1.00 86.44 227 THR A O 1
ATOM 1781 N N . ARG A 1 228 ? 19.104 -0.720 -15.628 1.00 87.31 228 ARG A N 1
ATOM 1782 C CA . ARG A 1 228 ? 19.959 0.336 -15.061 1.00 87.31 228 ARG A CA 1
ATOM 1783 C C . ARG A 1 228 ? 21.350 -0.158 -14.677 1.00 87.31 228 ARG A C 1
ATOM 1785 O O . ARG A 1 228 ? 22.319 0.568 -14.889 1.00 87.31 228 ARG A O 1
ATOM 1792 N N . ALA A 1 229 ? 21.449 -1.348 -14.086 1.00 85.75 229 ALA A N 1
ATOM 1793 C CA . ALA A 1 229 ? 22.729 -1.902 -13.658 1.00 85.75 229 ALA A CA 1
ATOM 1794 C C . ALA A 1 229 ? 23.656 -2.168 -14.851 1.00 85.75 229 ALA A C 1
ATOM 1796 O O . ALA A 1 229 ? 24.828 -1.806 -14.801 1.00 85.75 229 ALA A O 1
ATOM 1797 N N . ILE A 1 230 ? 23.129 -2.736 -15.938 1.00 83.38 230 ILE A N 1
ATOM 1798 C CA . ILE A 1 230 ? 23.917 -3.040 -17.138 1.00 83.38 230 ILE A CA 1
ATOM 1799 C C . ILE A 1 230 ? 24.430 -1.755 -17.808 1.00 83.38 230 ILE A C 1
ATOM 1801 O O . ILE A 1 230 ? 25.623 -1.666 -18.079 1.00 83.38 230 ILE A O 1
ATOM 1805 N N . ILE A 1 231 ? 23.594 -0.722 -17.976 1.00 80.06 231 ILE A N 1
ATOM 1806 C CA . ILE A 1 231 ? 24.046 0.569 -18.541 1.00 80.06 231 ILE A CA 1
ATOM 1807 C C . ILE A 1 231 ? 25.097 1.242 -17.651 1.00 80.06 231 ILE A C 1
ATOM 1809 O O . ILE A 1 231 ? 26.059 1.832 -18.143 1.00 80.06 231 ILE A O 1
ATOM 1813 N N . ALA A 1 232 ? 24.935 1.168 -16.327 1.00 82.44 232 ALA A N 1
ATOM 1814 C CA . ALA A 1 232 ? 25.923 1.716 -15.404 1.00 82.44 232 ALA A CA 1
ATOM 1815 C C . ALA A 1 232 ? 27.278 0.997 -15.523 1.00 82.44 232 ALA A C 1
ATOM 1817 O O . ALA A 1 232 ? 28.315 1.657 -15.479 1.00 82.44 232 ALA A O 1
ATOM 1818 N N . LEU A 1 233 ? 27.273 -0.329 -15.696 1.00 82.50 233 LEU A N 1
ATOM 1819 C CA . LEU A 1 233 ? 28.485 -1.125 -15.906 1.00 82.50 233 LEU A CA 1
ATOM 1820 C C . LEU A 1 233 ? 29.159 -0.807 -17.245 1.00 82.50 233 LEU A C 1
ATOM 1822 O O . LEU A 1 233 ? 30.371 -0.611 -17.259 1.00 82.50 233 LEU A O 1
ATOM 1826 N N . ASP A 1 234 ? 28.391 -0.679 -18.328 1.00 79.75 234 ASP A N 1
ATOM 1827 C CA . ASP A 1 234 ? 28.929 -0.374 -19.661 1.00 79.75 234 ASP A CA 1
ATOM 1828 C C . ASP A 1 234 ? 29.638 0.995 -19.704 1.00 79.75 234 ASP A C 1
ATOM 1830 O O . ASP A 1 234 ? 30.765 1.138 -20.191 1.00 79.75 234 ASP A O 1
ATOM 1834 N N . ARG A 1 235 ? 29.044 2.004 -19.052 1.00 78.44 235 ARG A N 1
ATOM 1835 C CA . ARG A 1 235 ? 29.671 3.327 -18.882 1.00 78.44 235 ARG A CA 1
ATOM 1836 C C . ARG A 1 235 ? 30.978 3.266 -18.087 1.00 78.44 235 ARG A C 1
ATOM 1838 O O . ARG A 1 235 ? 31.903 4.023 -18.380 1.00 78.44 235 ARG A O 1
ATOM 1845 N N . LEU A 1 236 ? 31.070 2.388 -17.085 1.00 77.50 236 LEU A N 1
ATOM 1846 C CA . LEU A 1 236 ? 32.298 2.203 -16.306 1.00 77.50 236 LEU A CA 1
ATOM 1847 C C . LEU A 1 236 ? 33.396 1.526 -17.137 1.00 77.50 236 LEU A C 1
ATOM 1849 O O . LEU A 1 236 ? 34.535 1.990 -17.098 1.00 77.50 236 LEU A O 1
ATOM 1853 N N . SER A 1 237 ? 33.066 0.506 -17.937 1.00 72.94 237 SER A N 1
ATOM 1854 C CA . SER A 1 237 ? 34.035 -0.126 -18.846 1.00 72.94 237 SER A CA 1
ATOM 1855 C C . SER A 1 237 ? 34.536 0.822 -19.932 1.00 72.94 237 SER A C 1
ATOM 1857 O O . SER A 1 237 ? 35.727 0.814 -20.249 1.00 72.94 237 SER A O 1
ATOM 1859 N N . TYR A 1 238 ? 33.668 1.689 -20.462 1.00 66.62 238 TYR A N 1
ATOM 1860 C CA . TYR A 1 238 ? 34.070 2.686 -21.453 1.00 66.62 238 TYR A CA 1
ATOM 1861 C C . TYR A 1 238 ? 35.097 3.670 -20.871 1.00 66.62 238 TYR A C 1
ATOM 1863 O O . TYR A 1 238 ? 36.123 3.939 -21.494 1.00 66.62 238 TYR A O 1
ATOM 1871 N N . LEU A 1 239 ? 34.891 4.146 -19.639 1.00 61.75 239 LEU A N 1
ATOM 1872 C CA . LEU A 1 239 ? 35.810 5.072 -18.962 1.00 61.75 239 LEU A CA 1
ATOM 1873 C C . LEU A 1 239 ? 37.191 4.467 -18.656 1.00 61.75 239 LEU A C 1
ATOM 1875 O O . LEU A 1 239 ? 38.181 5.202 -18.648 1.00 61.75 239 LEU A O 1
ATOM 1879 N N . ASP 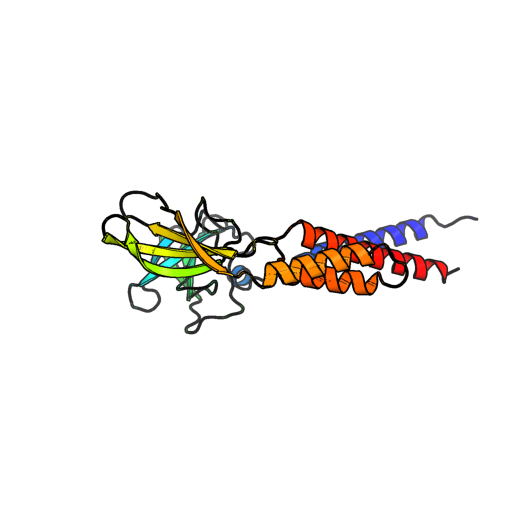A 1 240 ? 37.281 3.155 -18.432 1.00 58.59 240 ASP A N 1
ATOM 1880 C CA . ASP A 1 240 ? 38.563 2.469 -18.227 1.00 58.59 240 ASP A CA 1
ATOM 1881 C C . ASP A 1 240 ? 39.333 2.257 -19.542 1.00 58.59 240 ASP A C 1
ATOM 1883 O O . ASP A 1 240 ? 40.566 2.245 -19.533 1.00 58.59 240 ASP A O 1
ATOM 1887 N N . SER A 1 241 ? 38.638 2.173 -20.683 1.00 58.16 241 SER A N 1
ATOM 1888 C CA . SER A 1 241 ? 39.269 2.004 -22.002 1.00 58.16 241 SER A CA 1
ATOM 1889 C C . SER A 1 241 ? 40.011 3.254 -22.505 1.00 58.16 241 SER A C 1
ATOM 1891 O O . SER A 1 241 ? 40.922 3.138 -23.317 1.00 58.16 241 SER A O 1
ATOM 1893 N N . TYR A 1 242 ? 39.690 4.437 -21.964 1.00 54.09 242 TYR A N 1
ATOM 1894 C CA . TYR A 1 242 ? 40.352 5.718 -22.270 1.00 54.09 242 TYR A CA 1
ATOM 1895 C C . TYR A 1 242 ? 41.462 6.104 -21.279 1.00 54.09 242 TYR A C 1
ATOM 1897 O O . TYR A 1 242 ? 42.015 7.201 -21.359 1.00 54.09 242 TYR A O 1
ATOM 1905 N N . ARG A 1 243 ? 41.780 5.236 -20.309 1.00 49.31 243 ARG A N 1
ATOM 1906 C CA . ARG A 1 243 ? 42.844 5.465 -19.314 1.00 49.31 243 ARG A CA 1
ATOM 1907 C C . ARG A 1 243 ? 44.173 4.775 -19.635 1.00 49.31 243 ARG A C 1
ATOM 1909 O O . ARG A 1 243 ? 45.068 4.811 -18.789 1.00 49.31 243 ARG A O 1
ATOM 1916 N N . TYR A 1 244 ? 44.310 4.201 -20.829 1.00 44.41 244 TYR A N 1
ATOM 1917 C CA . TYR A 1 244 ? 45.550 3.613 -21.339 1.00 44.41 244 TYR A CA 1
ATOM 1918 C C . TYR A 1 244 ? 46.014 4.300 -22.617 1.00 44.41 244 TYR A C 1
ATOM 1920 O O . TYR A 1 244 ? 45.150 4.585 -23.474 1.00 44.41 244 TYR A O 1
#

Foldseek 3Di:
DDDDPVVVVVVVVVVVVVVVVVVVVVPPPCQVQCVLPPVQKDWDAAWDWDWDCPVPDTDIFGWIWIDDPLKIKIFTHAFWQFTQWIWIQDNVRDIDTSDGPVVTDPSNGDLHQHHPPDPRPWIWGHWDWDQDPVRDTFTKTWTWDDDQPDQFIWIWIFTDDPPDNPRPTDIDGDGTPPLNVQLVVLQVVLVVQCPPPPCLVVSLVSLVSSCVSPVPPPSSVVSNVVSVVVVVVVVVVVVVVVVD

Sequence (244 aa):
MFFSQNTVLKIYLKISIVSILLLMASFSNANECLDLLPYDTVANGHSKICQSSFNGMNNHYSCQDYQSGDTRYRVLYRGGVIPKAIIKINPDNSEQLLSAPLFGDLRLRCPLTPPAGIPEYAVHRGTGVCQDENDSMVACSVFEHAAARKMEATRYMTFFASEKPSVVIDAQIASDNDDAMVAEIAFQIGMSLWDTDCCSERAVEYLEQAYKLFPQAEPYRTAYRRTRAIIALDRLSYLDSYRY

Radius of gyration: 23.95 Å; chains: 1; bounding box: 83×32×62 Å

Secondary structure (DSSP, 8-state):
----HHHHHHHHHHHHHHHHHHHHGGG----HHHHTS-TT-EE-S--EEEEE-TTSS-EEEEEEEEEETTEEEEEEESSSSSEEEEEEE-TT--EEEEE--TT--TT-----PPPTTS-TTPEEEEEEEEE-TTS-EEEEEEEEE--TT-SEEEEEEEEE-SS----EEEEEEEEE-HHHHHHHHHHHHHHHHHT-TTTHHHHHHHHHHHHHH-TT-HHHHHHHHHHHHHHHHHHHHHHHHT--